Protein AF-A0A7J6RXZ7-F1 (afdb_monomer)

Solvent-accessible surface area (backbone atoms only — not comparable to full-atom values): 13240 Å² total; per-residue (Å²): 142,81,89,83,86,86,85,83,84,86,84,88,78,92,83,90,82,86,90,89,92,79,89,80,89,79,91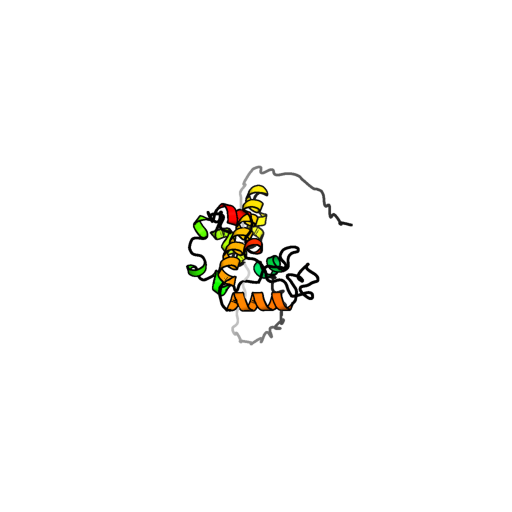,84,87,84,89,89,88,87,79,89,83,87,80,87,81,91,76,91,77,84,82,82,79,81,80,78,83,78,77,74,79,75,76,78,74,79,48,48,49,57,52,52,31,70,34,92,93,28,69,86,51,72,80,73,60,64,72,61,67,69,36,62,77,79,48,62,77,46,63,85,75,32,64,62,38,69,63,23,50,31,47,55,67,60,72,49,70,73,64,59,57,72,70,45,58,71,74,58,34,53,52,42,54,53,23,27,55,50,48,52,33,56,51,47,61,56,42,48,75,39,71,70,33,40,51,58,49,46,53,40,39,76,67,43,69,67,37,53,42,90,50,74,91,52,74,57,38,66,30,75,88,51,76,80,76,56,45,57,73,76,58,60,69,72,51,84,70,76,93,73,133

Organism: Perkinsus olseni (NCBI:txid32597)

Nearest PDB structures (foldseek):
  3eed-assembly1_A  TM=9.574E-01  e=9.961E-10  Homo sapiens
  4md9-assembly2_D  TM=9.745E-01  e=2.019E-09  Homo sapiens
  1qf8-assembly1_A  TM=9.670E-01  e=1.795E-09  Homo sapiens
  4md9-assembly1_A  TM=9.522E-01  e=2.019E-09  Homo sapiens
  4md8-assembly2_D  TM=9.665E-01  e=7.375E-09  Homo sapiens

Radius of gyration: 33.27 Å; Cα contacts (8 Å, |Δi|>4): 126; chains: 1; bounding box: 104×66×44 Å

Sequence (197 aa):
MYRAYDMRLNRDHNDDGDVPIALEDDNDSDDVIGGGADQQPIGSEYESEELTDDSEEEEEDITWIEWFCNAKGNEYFIQVDEDYIRDSFNLTDLRDVVPYYDIALNTILDLEERSYIGRLNDSRSSVIENSTKLLYGLIQARFLITNRGLEALHDKFTAFTYGMCPNVDCESARQAVSRRTLIPRSALVHAGTPYWM

Mean predicted aligned error: 17.2 Å

Structure (mmCIF, N/CA/C/O backbone):
data_AF-A0A7J6RXZ7-F1
#
_entry.id   AF-A0A7J6RXZ7-F1
#
loop_
_atom_site.group_PDB
_atom_site.id
_atom_site.type_symbol
_atom_site.label_atom_id
_atom_site.label_alt_id
_atom_site.label_comp_id
_atom_site.label_asym_id
_atom_site.label_entity_id
_atom_site.label_seq_id
_atom_site.pdbx_PDB_ins_code
_atom_site.Cartn_x
_atom_site.Cartn_y
_atom_site.Cartn_z
_atom_site.occupancy
_atom_site.B_iso_or_equiv
_atom_site.auth_seq_id
_atom_site.auth_comp_id
_atom_site.auth_asym_id
_atom_site.auth_atom_id
_atom_site.pdbx_PDB_model_num
ATOM 1 N N . MET A 1 1 ? 21.453 23.774 10.971 1.00 38.44 1 MET A N 1
ATOM 2 C CA . MET A 1 1 ? 22.708 23.180 11.472 1.00 38.44 1 MET A CA 1
ATOM 3 C C . MET A 1 1 ? 22.917 21.846 10.766 1.00 38.44 1 MET A C 1
ATOM 5 O O . MET A 1 1 ? 22.486 20.832 11.286 1.00 38.44 1 MET A O 1
ATOM 9 N N . TYR A 1 2 ? 23.520 21.851 9.577 1.00 32.38 2 TYR A N 1
ATOM 10 C CA . TYR A 1 2 ? 23.985 20.628 8.913 1.00 32.38 2 TYR A CA 1
ATOM 11 C C . TYR A 1 2 ? 25.514 20.686 8.885 1.00 32.38 2 TYR A C 1
ATOM 13 O O . TYR A 1 2 ? 26.073 21.695 8.453 1.00 32.38 2 TYR A O 1
ATOM 21 N N . ARG A 1 3 ? 26.181 19.663 9.429 1.00 40.81 3 ARG A N 1
ATOM 22 C CA . ARG A 1 3 ? 27.643 19.535 9.395 1.00 40.81 3 ARG A CA 1
ATOM 23 C C . ARG A 1 3 ? 28.047 18.901 8.066 1.00 40.81 3 ARG A C 1
ATOM 25 O O . ARG A 1 3 ? 27.629 17.792 7.763 1.00 40.81 3 ARG A O 1
ATOM 32 N N . ALA A 1 4 ? 28.849 19.637 7.305 1.00 42.00 4 ALA A N 1
ATOM 33 C CA . ALA A 1 4 ? 29.576 19.157 6.141 1.00 42.00 4 ALA A CA 1
ATOM 34 C C . ALA A 1 4 ? 30.896 18.515 6.594 1.00 42.00 4 ALA A C 1
ATOM 36 O O . ALA A 1 4 ? 31.564 19.069 7.468 1.00 42.00 4 ALA A O 1
ATOM 37 N N . TYR A 1 5 ? 31.287 17.403 5.972 1.00 46.00 5 TYR A N 1
ATOM 38 C CA . TYR A 1 5 ? 32.678 16.957 5.957 1.00 46.00 5 TYR A CA 1
ATOM 39 C C . TYR A 1 5 ? 33.217 17.073 4.529 1.00 46.00 5 TYR A C 1
ATOM 41 O O . TYR A 1 5 ? 32.706 16.454 3.600 1.00 46.00 5 TYR A O 1
ATOM 49 N N . ASP A 1 6 ? 34.223 17.936 4.395 1.00 46.59 6 ASP A N 1
ATOM 50 C CA . ASP A 1 6 ? 35.059 18.187 3.223 1.00 46.59 6 ASP A CA 1
ATOM 51 C C . ASP A 1 6 ? 36.417 17.521 3.504 1.00 46.59 6 ASP A C 1
ATOM 53 O O . ASP A 1 6 ? 37.050 17.827 4.516 1.00 46.59 6 ASP A O 1
ATOM 57 N N . MET A 1 7 ? 36.866 16.613 2.637 1.00 39.97 7 MET A N 1
ATOM 58 C CA . MET A 1 7 ? 38.281 16.259 2.517 1.00 39.97 7 MET A CA 1
ATOM 59 C C . MET A 1 7 ? 38.660 16.263 1.040 1.00 39.97 7 MET A C 1
ATOM 61 O O . MET A 1 7 ? 38.454 15.313 0.288 1.00 39.97 7 MET A O 1
ATOM 65 N N . ARG A 1 8 ? 39.209 17.406 0.643 1.00 42.22 8 ARG A N 1
ATOM 66 C CA . ARG A 1 8 ? 39.909 17.635 -0.611 1.00 42.22 8 ARG A CA 1
ATOM 67 C C . ARG A 1 8 ? 41.261 16.914 -0.651 1.00 42.22 8 ARG A C 1
ATOM 69 O O . ARG A 1 8 ? 42.065 17.064 0.259 1.00 42.22 8 ARG A O 1
ATOM 76 N N . LEU A 1 9 ? 41.502 16.328 -1.826 1.00 40.94 9 LEU A N 1
ATOM 77 C CA . LEU A 1 9 ? 42.730 16.381 -2.635 1.00 40.94 9 LEU A CA 1
ATOM 78 C C . LEU A 1 9 ? 43.998 15.694 -2.097 1.00 40.94 9 LEU A C 1
ATOM 80 O O . LEU A 1 9 ? 44.713 16.234 -1.265 1.00 40.94 9 LEU A O 1
ATOM 84 N N . ASN A 1 10 ? 44.404 14.629 -2.794 1.00 31.88 10 ASN A N 1
ATOM 85 C CA . ASN A 1 10 ? 45.546 14.762 -3.700 1.00 31.88 10 ASN A CA 1
ATOM 86 C C . ASN A 1 10 ? 45.375 13.880 -4.942 1.00 31.88 10 ASN A C 1
ATOM 88 O O . ASN A 1 10 ? 45.018 12.709 -4.867 1.00 31.88 10 ASN A O 1
ATOM 92 N N . ARG A 1 11 ? 45.576 14.530 -6.085 1.00 40.56 11 ARG A N 1
ATOM 93 C CA . ARG A 1 11 ? 45.604 13.987 -7.439 1.00 40.56 11 ARG A CA 1
ATOM 94 C C . ARG A 1 11 ? 47.063 13.692 -7.795 1.00 40.56 11 ARG A C 1
ATOM 96 O O . ARG A 1 11 ? 47.946 14.280 -7.179 1.00 40.56 11 ARG A O 1
ATOM 103 N N . ASP A 1 12 ? 47.229 12.894 -8.849 1.00 38.41 12 ASP A N 1
ATOM 104 C CA . ASP A 1 12 ? 48.397 12.740 -9.733 1.00 38.41 12 ASP A CA 1
ATOM 105 C C . ASP A 1 12 ? 49.083 11.369 -9.577 1.00 38.41 12 ASP A C 1
ATOM 107 O O . ASP A 1 12 ? 49.362 10.960 -8.462 1.00 38.41 12 ASP A O 1
ATOM 111 N N . HIS A 1 13 ? 49.398 10.574 -10.601 1.00 45.91 13 HIS A N 1
ATOM 112 C CA . HIS A 1 13 ? 49.237 10.584 -12.061 1.00 45.91 13 HIS A CA 1
ATOM 113 C C . HIS A 1 13 ? 49.554 9.130 -12.510 1.00 45.91 13 HIS A C 1
ATOM 115 O O . HIS A 1 13 ? 50.445 8.509 -11.935 1.00 45.91 13 HIS A O 1
ATOM 121 N N . ASN A 1 14 ? 48.853 8.591 -13.513 1.00 41.88 14 ASN A N 1
ATOM 122 C CA . ASN A 1 14 ? 49.258 7.357 -14.208 1.00 41.88 14 ASN A CA 1
ATOM 123 C C . ASN A 1 14 ? 50.510 7.633 -15.060 1.00 41.88 14 ASN A C 1
ATOM 125 O O . ASN A 1 14 ? 50.516 8.664 -15.733 1.00 41.88 14 ASN A O 1
ATOM 129 N N . ASP A 1 15 ? 51.479 6.713 -15.106 1.00 39.78 15 ASP A N 1
ATOM 130 C CA . ASP A 1 15 ? 52.342 6.517 -16.284 1.00 39.78 15 ASP A CA 1
ATOM 131 C C . ASP A 1 15 ? 53.000 5.122 -16.253 1.00 39.78 15 ASP A C 1
ATOM 133 O O . ASP A 1 15 ? 53.804 4.811 -15.373 1.00 39.78 15 ASP A O 1
ATOM 137 N N . ASP A 1 16 ? 52.601 4.283 -17.208 1.00 46.78 16 ASP A N 1
ATOM 138 C CA . ASP A 1 16 ? 53.220 3.008 -17.569 1.00 46.78 16 ASP A CA 1
ATOM 139 C C . ASP A 1 16 ? 54.381 3.281 -18.543 1.00 46.78 16 ASP A C 1
ATOM 141 O O . ASP A 1 16 ? 54.193 3.982 -19.537 1.00 46.78 16 ASP A O 1
ATOM 145 N N . GLY A 1 17 ? 55.565 2.699 -18.312 1.00 36.12 17 GLY A N 1
ATOM 146 C CA . GLY A 1 17 ? 56.710 2.855 -19.219 1.00 36.12 17 GLY A CA 1
ATOM 147 C C . GLY A 1 17 ? 57.907 1.931 -18.941 1.00 36.12 17 GLY A C 1
ATOM 148 O O . GLY A 1 17 ? 58.772 2.260 -18.142 1.00 36.12 17 GLY A O 1
ATOM 149 N N . ASP A 1 18 ? 57.928 0.791 -19.640 1.00 39.19 18 ASP A N 1
ATOM 150 C CA . ASP A 1 18 ? 59.046 0.168 -20.383 1.00 39.19 18 ASP A CA 1
ATOM 151 C C . ASP A 1 18 ? 60.466 -0.124 -19.784 1.00 39.19 18 ASP A C 1
ATOM 153 O O . ASP A 1 18 ? 61.272 0.781 -19.588 1.00 39.19 18 ASP A O 1
ATOM 157 N N . VAL A 1 19 ? 60.815 -1.444 -19.795 1.00 44.66 19 VAL A N 1
ATOM 158 C CA . VAL A 1 19 ? 62.042 -2.106 -20.386 1.00 44.66 19 VAL A CA 1
ATOM 159 C C . VAL A 1 19 ? 63.362 -2.147 -19.542 1.00 44.66 19 VAL A C 1
ATOM 161 O O . VAL A 1 19 ? 63.598 -1.204 -18.796 1.00 44.66 19 VAL A O 1
ATOM 164 N N . PRO A 1 20 ? 64.344 -3.103 -19.684 1.00 45.56 20 PRO A N 1
ATOM 165 C CA . PRO A 1 20 ? 64.413 -4.530 -20.108 1.00 45.56 20 PRO A CA 1
ATOM 166 C C . PRO A 1 20 ? 65.217 -5.497 -19.162 1.00 45.56 20 PRO A C 1
ATOM 168 O O . PRO A 1 20 ? 65.776 -5.112 -18.141 1.00 45.56 20 PRO A O 1
ATOM 171 N N . ILE A 1 21 ? 65.322 -6.761 -19.610 1.00 46.28 21 ILE A N 1
ATOM 172 C CA . ILE A 1 21 ? 66.066 -7.955 -19.129 1.00 46.28 21 ILE A CA 1
ATOM 173 C C . ILE A 1 21 ? 67.606 -7.894 -19.344 1.00 46.28 21 ILE A C 1
ATOM 175 O O . ILE A 1 21 ? 68.047 -7.461 -20.407 1.00 46.28 21 ILE A O 1
ATOM 179 N N . ALA A 1 22 ? 68.389 -8.468 -18.411 1.00 40.09 22 ALA A N 1
ATOM 180 C CA . ALA A 1 22 ? 69.708 -9.133 -18.590 1.00 40.09 22 ALA A CA 1
ATOM 181 C C . ALA A 1 22 ? 69.889 -10.136 -17.408 1.00 40.09 22 ALA A C 1
ATOM 183 O O . ALA A 1 22 ? 69.651 -9.726 -16.275 1.00 40.09 22 ALA A O 1
ATOM 184 N N . LEU A 1 23 ? 70.005 -11.473 -17.556 1.00 43.06 23 LEU A N 1
ATOM 185 C CA . LEU A 1 23 ? 71.155 -12.315 -17.990 1.00 43.06 23 LEU A CA 1
ATOM 186 C C . LEU A 1 23 ? 72.463 -11.911 -17.267 1.00 43.06 23 LEU A C 1
ATOM 188 O O . LEU A 1 23 ? 72.814 -10.740 -17.331 1.00 43.06 23 LEU A O 1
ATOM 192 N N . GLU A 1 24 ? 73.230 -12.741 -16.547 1.00 44.31 24 GLU A N 1
ATOM 193 C CA . GLU A 1 24 ? 73.516 -14.193 -16.564 1.00 44.31 24 GLU A CA 1
ATOM 194 C C . GLU A 1 24 ? 74.373 -14.550 -15.305 1.00 44.31 24 GLU A C 1
ATOM 196 O O . GLU A 1 24 ? 75.047 -13.657 -14.790 1.00 44.31 24 GLU A O 1
ATOM 201 N N . ASP A 1 25 ? 74.321 -15.826 -14.873 1.00 42.50 25 ASP A N 1
ATOM 202 C CA . ASP A 1 25 ? 75.429 -16.736 -14.464 1.00 42.50 25 ASP A CA 1
ATOM 203 C C . ASP A 1 25 ? 76.355 -16.361 -13.265 1.00 42.50 25 ASP A C 1
ATOM 205 O O . ASP A 1 25 ? 76.664 -15.203 -13.022 1.00 42.50 25 ASP A O 1
ATOM 209 N N . ASP A 1 26 ? 76.905 -17.243 -12.415 1.00 45.69 26 ASP A N 1
ATOM 210 C CA . ASP A 1 26 ? 77.120 -18.697 -12.415 1.00 45.69 26 ASP A CA 1
ATOM 211 C C . ASP A 1 26 ? 77.741 -19.106 -11.044 1.00 45.69 26 ASP A C 1
ATOM 213 O O . ASP A 1 26 ? 78.488 -18.310 -10.472 1.00 45.69 26 ASP A O 1
ATOM 217 N N . ASN A 1 27 ? 77.543 -20.369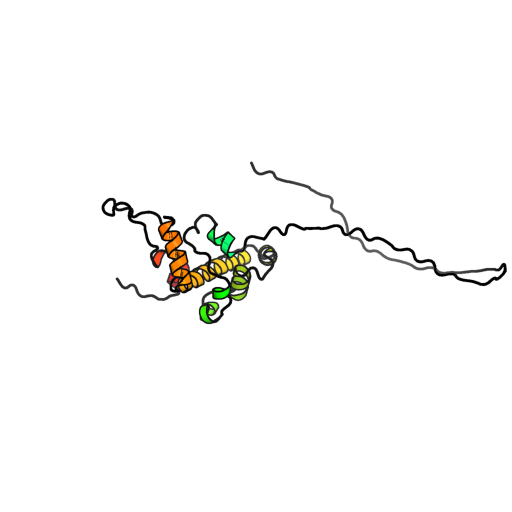 -10.616 1.00 40.25 27 ASN A N 1
ATOM 218 C CA . ASN A 1 27 ? 78.479 -21.211 -9.821 1.00 40.25 27 ASN A CA 1
ATOM 219 C C . ASN A 1 27 ? 78.872 -20.814 -8.362 1.00 40.25 27 ASN A C 1
ATOM 221 O O . ASN A 1 27 ? 78.988 -19.648 -8.017 1.00 40.25 27 ASN A O 1
ATOM 225 N N . ASP A 1 28 ? 79.184 -21.695 -7.401 1.00 43.06 28 ASP A N 1
ATOM 226 C CA . ASP A 1 28 ? 79.405 -23.148 -7.339 1.00 43.06 28 ASP A CA 1
ATOM 227 C C . ASP A 1 28 ? 79.546 -23.567 -5.841 1.00 43.06 28 ASP A C 1
ATOM 229 O O . ASP A 1 28 ? 79.870 -22.734 -4.991 1.00 43.06 28 ASP A O 1
ATOM 233 N N . SER A 1 29 ? 79.418 -24.875 -5.586 1.00 48.72 29 SER A N 1
ATOM 234 C CA . SER A 1 29 ? 80.165 -25.685 -4.597 1.00 48.72 29 SER A CA 1
ATOM 235 C C . SER A 1 29 ? 79.725 -25.825 -3.116 1.00 48.72 29 SER A C 1
ATOM 237 O O . SER A 1 29 ? 79.974 -24.979 -2.260 1.00 48.72 29 SER A O 1
ATOM 239 N N . ASP A 1 30 ? 79.191 -27.029 -2.858 1.00 47.75 30 ASP A N 1
ATOM 240 C CA . ASP A 1 30 ? 79.718 -28.116 -1.999 1.00 47.75 30 ASP A CA 1
ATOM 241 C C . ASP A 1 30 ? 79.592 -28.139 -0.453 1.00 47.75 30 ASP A C 1
ATOM 243 O O . ASP A 1 30 ? 80.216 -27.383 0.286 1.00 47.75 30 ASP A O 1
ATOM 247 N N . ASP A 1 31 ? 78.842 -29.172 -0.022 1.00 44.88 31 ASP A N 1
ATOM 248 C CA . ASP A 1 31 ? 79.108 -30.214 0.996 1.00 44.88 31 ASP A CA 1
ATOM 249 C C . ASP A 1 31 ? 79.555 -29.869 2.431 1.00 44.88 31 ASP A C 1
ATOM 251 O O . ASP A 1 31 ? 80.619 -29.308 2.648 1.00 44.88 31 ASP A O 1
ATOM 255 N N . VAL A 1 32 ? 78.838 -30.433 3.427 1.00 49.47 32 VAL A N 1
ATOM 256 C CA . VAL A 1 32 ? 79.387 -31.396 4.419 1.00 49.47 32 VAL A CA 1
ATOM 257 C C . VAL A 1 32 ? 78.268 -32.241 5.075 1.00 49.47 32 VAL A C 1
ATOM 259 O O . VAL A 1 32 ? 77.213 -31.756 5.472 1.00 49.47 32 VAL A O 1
ATOM 262 N N . ILE A 1 33 ? 78.584 -33.534 5.197 1.00 42.78 33 ILE A N 1
ATOM 263 C CA . ILE A 1 33 ? 77.853 -34.714 5.695 1.00 42.78 33 ILE A CA 1
ATOM 264 C C . ILE A 1 33 ? 77.779 -34.808 7.238 1.00 42.78 33 ILE A C 1
ATOM 266 O O . ILE A 1 33 ? 78.753 -34.512 7.928 1.00 42.78 33 ILE A O 1
ATOM 270 N N . GLY A 1 34 ? 76.707 -35.428 7.755 1.00 37.19 34 GLY A N 1
ATOM 271 C CA . GLY A 1 34 ? 76.684 -36.190 9.024 1.00 37.19 34 GLY A CA 1
ATOM 272 C C . GLY A 1 34 ? 75.323 -36.092 9.719 1.00 37.19 34 GLY A C 1
ATOM 273 O O . GLY A 1 34 ? 74.789 -35.003 9.828 1.00 37.19 34 GLY A O 1
ATOM 274 N N . GLY A 1 35 ? 74.642 -37.116 10.226 1.00 33.88 35 GLY A N 1
ATOM 275 C CA . GLY A 1 35 ? 74.852 -38.541 10.482 1.00 33.88 35 GLY A CA 1
ATOM 276 C C . GLY A 1 35 ? 73.608 -38.978 11.291 1.00 33.88 35 GLY A C 1
ATOM 277 O O . GLY A 1 35 ? 73.072 -38.173 12.048 1.00 33.88 35 GLY A O 1
ATOM 278 N N . GLY A 1 36 ? 73.070 -40.178 11.056 1.00 36.12 36 GLY A N 1
ATOM 279 C CA . GLY A 1 36 ? 71.706 -40.546 11.470 1.00 36.12 36 GLY A CA 1
ATOM 280 C C . GLY A 1 36 ? 71.478 -40.856 12.955 1.00 36.12 36 GLY A C 1
ATOM 281 O O . GLY A 1 36 ? 72.427 -41.047 13.707 1.00 36.12 36 GLY A O 1
ATOM 282 N N . ALA A 1 37 ? 70.198 -40.969 13.332 1.00 37.44 37 ALA A N 1
ATOM 283 C CA . ALA A 1 37 ? 69.646 -41.961 14.264 1.00 37.44 37 ALA A CA 1
ATOM 284 C C . ALA A 1 37 ? 68.108 -41.839 14.328 1.00 37.44 37 ALA A C 1
ATOM 286 O O . ALA A 1 37 ? 67.550 -40.754 14.187 1.00 37.44 37 ALA A O 1
ATOM 287 N N . ASP A 1 38 ? 67.469 -42.989 14.515 1.00 43.12 38 ASP A N 1
ATOM 288 C CA . ASP A 1 38 ? 66.037 -43.273 14.569 1.00 43.12 38 ASP A CA 1
ATOM 289 C C . ASP A 1 38 ? 65.210 -42.540 15.648 1.00 43.12 38 ASP A C 1
ATOM 291 O O . ASP A 1 38 ? 65.724 -42.032 16.642 1.00 43.12 38 ASP A O 1
ATOM 295 N N . GLN A 1 39 ? 63.889 -42.694 15.467 1.00 43.59 39 GLN A N 1
ATOM 296 C CA . GLN A 1 39 ? 62.784 -42.666 16.440 1.00 43.59 39 GLN A CA 1
ATOM 297 C C . GLN A 1 39 ? 61.967 -41.366 16.584 1.00 43.59 39 GLN A C 1
ATOM 299 O O . GLN A 1 39 ? 62.324 -40.426 17.287 1.00 43.59 39 GLN A O 1
ATOM 304 N N . GLN A 1 40 ? 60.757 -41.401 16.007 1.00 47.28 40 GLN A N 1
ATOM 305 C CA . GLN A 1 40 ? 59.605 -40.624 16.478 1.00 47.28 40 GLN A CA 1
ATOM 306 C C . GLN A 1 40 ? 59.271 -40.984 17.938 1.00 47.28 40 GLN A C 1
ATOM 308 O O . GLN A 1 40 ? 59.422 -42.144 18.338 1.00 47.28 40 GLN A O 1
ATOM 313 N N . PRO A 1 41 ? 58.669 -40.045 18.684 1.00 49.25 41 PRO A N 1
ATOM 314 C CA . PRO A 1 41 ? 57.351 -40.364 19.221 1.00 49.25 41 PRO A CA 1
ATOM 315 C C . PRO A 1 41 ? 56.330 -39.226 19.083 1.00 49.25 41 PRO A C 1
ATOM 317 O O . PRO A 1 41 ? 56.640 -38.039 19.112 1.00 49.25 41 PRO A O 1
ATOM 320 N N . ILE A 1 42 ? 55.085 -39.667 18.938 1.00 50.12 42 ILE A N 1
ATOM 321 C CA . ILE A 1 42 ? 53.836 -38.912 18.854 1.00 50.12 42 ILE A CA 1
ATOM 322 C C . ILE A 1 42 ? 53.553 -38.254 20.213 1.00 50.12 42 ILE A C 1
ATOM 324 O O . ILE A 1 42 ? 53.449 -38.955 21.220 1.00 50.12 42 ILE A O 1
ATOM 328 N N . GLY A 1 43 ? 53.410 -36.929 20.234 1.00 41.47 43 GLY A N 1
ATOM 329 C CA . GLY A 1 43 ? 52.961 -36.151 21.389 1.00 41.47 43 GLY A CA 1
ATOM 330 C C . GLY A 1 43 ? 51.760 -35.300 20.994 1.00 41.47 43 GLY A C 1
ATOM 331 O O . GLY A 1 43 ? 51.861 -34.461 20.109 1.00 41.47 43 GLY A O 1
ATOM 332 N N . SER A 1 44 ? 50.615 -35.581 21.607 1.00 47.00 44 SER A N 1
ATOM 333 C CA . SER A 1 44 ? 49.351 -34.869 21.441 1.00 47.00 44 SER A CA 1
ATOM 334 C C . SER A 1 44 ? 49.390 -33.512 22.148 1.00 47.00 44 SER A C 1
ATOM 336 O O . SER A 1 44 ? 49.451 -33.479 23.379 1.00 47.00 44 SER A O 1
ATOM 338 N N . GLU A 1 45 ? 49.281 -32.420 21.400 1.00 48.28 45 GLU A N 1
ATOM 339 C CA . GLU A 1 45 ? 48.918 -31.111 21.944 1.00 48.28 45 GLU A CA 1
ATOM 340 C C . GLU A 1 45 ? 47.440 -30.860 21.635 1.00 48.28 45 GLU A C 1
ATOM 342 O O . GLU A 1 45 ? 46.991 -30.938 20.494 1.00 48.28 45 GLU A O 1
ATOM 347 N N . TYR A 1 46 ? 46.663 -30.678 22.699 1.00 59.84 46 TYR A N 1
ATOM 348 C CA . TYR A 1 46 ? 45.268 -30.276 22.655 1.00 59.84 46 TYR A CA 1
ATOM 349 C C . TYR A 1 46 ? 45.257 -28.745 22.605 1.00 59.84 46 TYR A C 1
ATOM 351 O O . TYR A 1 46 ? 45.575 -28.083 23.590 1.00 59.84 46 TYR A O 1
ATOM 359 N N . GLU A 1 47 ? 44.944 -28.175 21.447 1.00 60.28 47 GLU A N 1
ATOM 360 C CA . GLU A 1 47 ? 44.684 -26.742 21.319 1.00 60.28 47 GLU A CA 1
ATOM 361 C C . GLU A 1 47 ? 43.224 -26.479 21.700 1.00 60.28 47 GLU A C 1
ATOM 363 O O . GLU A 1 47 ? 42.288 -27.009 21.103 1.00 60.28 47 GLU A O 1
ATOM 368 N N . SER A 1 48 ? 43.035 -25.717 22.771 1.00 61.38 48 SER A N 1
ATOM 369 C CA . SER A 1 48 ? 41.742 -25.218 23.225 1.00 61.38 48 SER A CA 1
ATOM 370 C C . SER A 1 48 ? 41.387 -23.957 22.440 1.00 61.38 48 SER A C 1
ATOM 372 O O . SER A 1 48 ? 41.967 -22.903 22.690 1.00 61.38 48 SER A O 1
ATOM 374 N N . GLU A 1 49 ? 40.448 -24.070 21.500 1.00 68.12 49 GLU A N 1
ATOM 375 C CA . GLU A 1 49 ? 39.894 -22.930 20.767 1.00 68.12 49 GLU A CA 1
ATOM 376 C C . GLU A 1 49 ? 38.926 -22.150 21.674 1.00 68.12 49 GLU A C 1
ATOM 378 O O . GLU A 1 49 ? 37.916 -22.682 22.146 1.00 68.12 49 GLU A O 1
ATOM 383 N N . GLU A 1 50 ? 39.259 -20.890 21.965 1.00 63.00 50 GLU A N 1
ATOM 384 C CA . GLU A 1 50 ? 38.350 -19.938 22.602 1.00 63.00 50 GLU A CA 1
ATOM 385 C C . GLU A 1 50 ? 37.231 -19.591 21.612 1.00 63.00 50 GLU A C 1
ATOM 387 O O . GLU A 1 50 ? 37.450 -18.910 20.613 1.00 63.00 50 GLU A O 1
ATOM 392 N N . LEU A 1 51 ? 36.020 -20.073 21.890 1.00 66.31 51 LEU A N 1
ATOM 393 C CA . LEU A 1 51 ? 34.813 -19.666 21.179 1.00 66.31 51 LEU A CA 1
ATOM 394 C C . LEU A 1 51 ? 34.474 -18.230 21.595 1.00 66.31 51 LEU A C 1
ATOM 396 O O . LEU A 1 51 ? 33.886 -18.005 22.654 1.00 66.31 51 LEU A O 1
ATOM 400 N N . THR A 1 52 ? 34.864 -17.255 20.779 1.00 62.91 52 THR A N 1
ATOM 401 C CA . THR A 1 52 ? 34.305 -15.906 20.857 1.00 62.91 52 THR A CA 1
ATOM 402 C C . THR A 1 52 ? 32.855 -15.975 20.386 1.00 62.91 52 THR A C 1
ATOM 404 O O . THR A 1 52 ? 32.592 -16.191 19.205 1.00 62.91 52 THR A O 1
ATOM 407 N N . ASP A 1 53 ? 31.932 -15.854 21.338 1.00 63.81 53 ASP A N 1
ATOM 408 C CA . ASP A 1 53 ? 30.501 -15.640 21.121 1.00 63.81 53 ASP A CA 1
ATOM 409 C C . ASP A 1 53 ? 30.304 -14.255 20.491 1.00 63.81 53 ASP A C 1
ATOM 411 O O . ASP A 1 53 ? 30.124 -13.251 21.180 1.00 63.81 53 ASP A O 1
ATOM 415 N N . ASP A 1 54 ? 30.457 -14.202 19.170 1.00 62.56 54 ASP A N 1
ATOM 416 C CA . ASP A 1 54 ? 30.127 -13.047 18.346 1.00 62.56 54 ASP A CA 1
ATOM 417 C C . ASP A 1 54 ? 28.614 -13.052 18.122 1.00 62.56 54 ASP A C 1
ATOM 419 O O . ASP A 1 54 ? 28.090 -13.490 17.100 1.00 62.56 54 ASP A O 1
ATOM 423 N N . SER A 1 55 ? 27.890 -12.657 19.165 1.00 67.38 55 SER A N 1
ATOM 424 C CA . SER A 1 55 ? 26.481 -12.308 19.055 1.00 67.38 55 SER A CA 1
ATOM 425 C C . SER A 1 55 ? 26.396 -10.944 18.361 1.00 67.38 55 SER A C 1
ATOM 427 O O . SER A 1 55 ? 26.249 -9.915 19.021 1.00 67.38 55 SER A O 1
ATOM 429 N N . GLU A 1 56 ? 26.551 -10.928 17.035 1.00 66.12 56 GLU A N 1
ATOM 430 C CA . GLU A 1 56 ? 26.147 -9.794 16.205 1.00 66.12 56 GLU A CA 1
ATOM 431 C C . GLU A 1 56 ? 24.641 -9.592 16.441 1.00 66.12 56 GLU A C 1
ATOM 433 O O . GLU A 1 56 ? 23.813 -10.398 16.018 1.00 66.12 56 GLU A O 1
ATOM 438 N N . GLU A 1 57 ? 24.272 -8.561 17.205 1.00 62.38 57 GLU A N 1
ATOM 439 C CA . GLU A 1 57 ? 22.886 -8.107 17.279 1.00 62.38 57 GLU A CA 1
ATOM 440 C C . GLU A 1 57 ? 22.508 -7.640 15.868 1.00 62.38 57 GLU A C 1
ATOM 442 O O . GLU A 1 57 ? 22.857 -6.533 15.463 1.00 62.38 57 GLU A O 1
ATOM 447 N N . GLU A 1 58 ? 21.871 -8.519 15.090 1.00 62.19 58 GLU A N 1
ATOM 448 C CA . GLU A 1 58 ? 21.311 -8.185 13.784 1.00 62.19 58 GLU A CA 1
ATOM 449 C C . GLU A 1 58 ? 20.322 -7.026 13.992 1.00 62.19 58 GLU A C 1
ATOM 451 O O . GLU A 1 58 ? 19.206 -7.218 14.480 1.00 62.19 58 GLU A O 1
ATOM 456 N N . GLU A 1 59 ? 20.743 -5.793 13.689 1.00 62.66 59 GLU A N 1
ATOM 457 C CA . GLU A 1 59 ? 19.822 -4.668 13.546 1.00 62.66 59 GLU A CA 1
ATOM 458 C C . GLU A 1 59 ? 18.855 -5.047 12.416 1.00 62.66 59 GLU A C 1
ATOM 460 O O . GLU A 1 59 ? 19.202 -4.949 11.241 1.00 62.66 59 GLU A O 1
ATOM 465 N N . GLU A 1 60 ? 17.667 -5.555 12.765 1.00 70.19 60 GLU A N 1
ATOM 466 C CA . GLU A 1 60 ? 16.623 -5.875 11.790 1.00 70.19 60 GLU A CA 1
ATOM 467 C C . GLU A 1 60 ? 16.296 -4.605 10.992 1.00 70.19 60 GLU A C 1
ATOM 469 O O . GLU A 1 60 ? 15.669 -3.662 11.489 1.00 70.19 60 GLU A O 1
ATOM 474 N N . ASP A 1 61 ? 16.761 -4.564 9.745 1.00 82.50 61 ASP A N 1
ATOM 475 C CA . ASP A 1 61 ? 16.501 -3.460 8.836 1.00 82.50 61 ASP A CA 1
ATOM 476 C C . ASP A 1 61 ? 14.986 -3.277 8.647 1.00 82.50 61 ASP A C 1
ATOM 478 O O . ASP A 1 61 ? 14.258 -4.203 8.283 1.00 82.50 61 ASP A O 1
ATOM 482 N N . ILE A 1 62 ? 14.499 -2.046 8.838 1.00 91.19 62 ILE A N 1
ATOM 483 C CA . ILE A 1 62 ? 13.092 -1.700 8.596 1.00 91.19 62 ILE A CA 1
ATOM 484 C C . ILE A 1 62 ? 12.735 -1.985 7.127 1.00 91.19 62 ILE A C 1
ATOM 486 O O . ILE A 1 62 ? 13.321 -1.407 6.192 1.00 91.19 62 ILE A O 1
ATOM 490 N N . THR A 1 63 ? 11.706 -2.813 6.930 1.00 94.25 63 THR A N 1
ATOM 491 C CA . THR A 1 63 ? 11.176 -3.159 5.601 1.00 94.25 63 THR A CA 1
ATOM 492 C C . THR A 1 63 ? 10.693 -1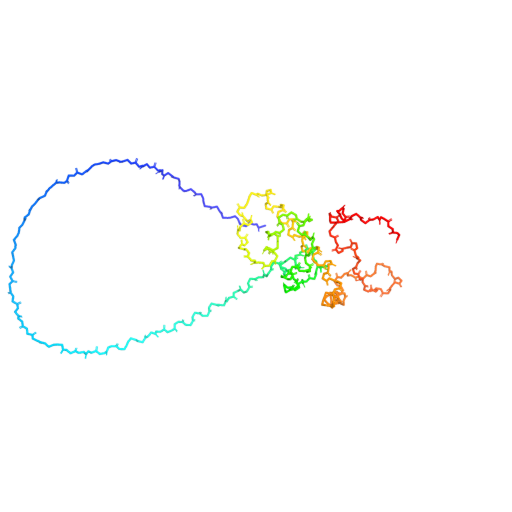.920 4.846 1.00 94.25 63 THR A C 1
ATOM 494 O O . THR A 1 63 ? 10.319 -0.895 5.427 1.00 94.25 63 THR A O 1
ATOM 497 N N . TRP A 1 64 ? 10.664 -1.986 3.518 1.00 95.12 64 TRP A N 1
ATOM 498 C CA . TRP A 1 64 ? 10.197 -0.898 2.669 1.00 95.12 64 TRP A CA 1
ATOM 499 C C . TRP A 1 64 ? 8.739 -0.554 2.973 1.00 95.12 64 TRP A C 1
ATOM 501 O O . TRP A 1 64 ? 8.380 0.623 3.015 1.00 95.12 64 TRP A O 1
ATOM 511 N N . ILE A 1 65 ? 7.908 -1.571 3.227 1.00 96.81 65 ILE A N 1
ATOM 512 C CA . ILE A 1 65 ? 6.488 -1.418 3.563 1.00 96.81 65 ILE A CA 1
ATOM 513 C C . ILE A 1 65 ? 6.325 -0.641 4.869 1.00 96.81 65 ILE A C 1
ATOM 515 O O . ILE A 1 65 ? 5.541 0.315 4.924 1.00 96.81 65 ILE A O 1
ATOM 519 N N . GLU A 1 66 ? 7.075 -1.017 5.904 1.00 96.06 66 GLU A N 1
ATOM 520 C CA . GLU A 1 66 ? 7.041 -0.335 7.192 1.00 96.06 66 GLU A CA 1
ATOM 521 C C . GLU A 1 66 ? 7.553 1.103 7.068 1.00 96.06 66 GLU A C 1
ATOM 523 O O . GLU A 1 66 ? 6.858 2.045 7.466 1.00 96.06 66 GLU A O 1
ATOM 528 N N . TRP A 1 67 ? 8.720 1.291 6.444 1.00 94.94 67 TRP A N 1
ATOM 529 C CA . TRP A 1 67 ? 9.291 2.611 6.184 1.00 94.94 67 TRP A CA 1
ATOM 530 C C . TRP A 1 67 ? 8.303 3.516 5.437 1.00 94.94 67 TRP A C 1
ATOM 532 O O . TRP A 1 67 ? 8.080 4.665 5.830 1.00 94.94 67 TRP A O 1
ATOM 542 N N . PHE A 1 68 ? 7.666 2.995 4.384 1.00 95.44 68 PHE A N 1
ATOM 543 C CA . PHE A 1 68 ? 6.728 3.749 3.562 1.00 95.44 68 PHE A CA 1
ATOM 544 C C . PHE A 1 68 ? 5.466 4.131 4.340 1.00 95.44 68 PHE A C 1
ATOM 546 O O . PHE A 1 68 ? 5.038 5.284 4.265 1.00 95.44 68 PHE A O 1
ATOM 553 N N . CYS A 1 69 ? 4.877 3.206 5.101 1.00 95.31 69 CYS A N 1
ATOM 554 C CA . CYS A 1 69 ? 3.666 3.468 5.885 1.00 95.31 69 CYS A CA 1
ATOM 555 C C . CYS A 1 69 ? 3.909 4.435 7.057 1.00 95.31 69 CYS A C 1
ATOM 557 O O . CYS A 1 69 ? 2.997 5.168 7.442 1.00 95.31 69 CYS A O 1
ATOM 559 N N . ASN A 1 70 ? 5.129 4.463 7.599 1.00 94.50 70 ASN A N 1
ATOM 560 C CA . ASN A 1 70 ? 5.518 5.356 8.693 1.00 94.50 70 ASN A CA 1
ATOM 561 C C . ASN A 1 70 ? 5.986 6.740 8.205 1.00 94.50 70 ASN A C 1
ATOM 563 O O . ASN A 1 70 ? 6.145 7.666 9.007 1.00 94.50 70 ASN A O 1
ATOM 567 N N . ALA A 1 71 ? 6.193 6.917 6.897 1.00 93.19 71 ALA A N 1
ATOM 568 C CA . ALA A 1 71 ? 6.596 8.195 6.331 1.00 93.19 71 ALA A CA 1
ATOM 569 C C . ALA A 1 71 ? 5.495 9.264 6.474 1.00 93.19 71 ALA A C 1
ATOM 571 O O . ALA A 1 71 ? 4.294 9.009 6.347 1.00 93.19 71 ALA A O 1
ATOM 572 N N . LYS A 1 72 ? 5.910 10.517 6.693 1.00 90.75 72 LYS A N 1
ATOM 573 C CA . LYS A 1 72 ? 4.990 11.654 6.840 1.00 90.75 72 LYS A CA 1
ATOM 574 C C . LYS A 1 72 ? 4.103 11.816 5.599 1.00 90.75 72 LYS A C 1
ATOM 576 O O . LYS A 1 72 ? 4.616 11.967 4.493 1.00 90.75 72 LYS A O 1
ATOM 581 N N . GLY A 1 73 ? 2.786 11.881 5.805 1.00 88.25 73 GLY A N 1
ATOM 582 C CA . GLY A 1 73 ? 1.788 11.974 4.734 1.00 88.25 73 GLY A CA 1
ATOM 583 C C . GLY A 1 73 ? 1.266 10.622 4.242 1.00 88.25 73 GLY A C 1
ATOM 584 O O . GLY A 1 73 ? 0.321 10.599 3.454 1.00 88.25 73 GLY A O 1
ATOM 585 N N . ASN A 1 74 ? 1.825 9.514 4.738 1.00 91.44 74 ASN A N 1
ATOM 586 C CA . ASN A 1 74 ? 1.379 8.159 4.429 1.00 91.44 74 ASN A CA 1
ATOM 587 C C . ASN A 1 74 ? 0.637 7.502 5.602 1.00 91.44 74 ASN A C 1
ATOM 589 O O . ASN A 1 74 ? 0.388 6.301 5.568 1.00 91.44 74 ASN A O 1
ATOM 593 N N . GLU A 1 75 ? 0.206 8.271 6.608 1.00 89.12 75 GLU A N 1
ATOM 594 C CA . GLU A 1 75 ? -0.419 7.732 7.828 1.00 89.12 75 GLU A CA 1
ATOM 595 C C . GLU A 1 75 ? -1.669 6.882 7.538 1.00 89.12 75 GLU A C 1
ATOM 597 O O . GLU A 1 75 ? -2.049 6.009 8.325 1.00 89.12 75 GLU A O 1
ATOM 602 N N . TYR A 1 76 ? -2.307 7.111 6.387 1.00 89.69 76 TYR A N 1
ATOM 603 C CA . TYR A 1 76 ? -3.505 6.396 5.965 1.00 89.69 76 TYR A CA 1
ATOM 604 C C . TYR A 1 76 ? -3.244 5.024 5.346 1.00 89.69 76 TYR A C 1
ATOM 606 O O . TYR A 1 76 ? -4.187 4.235 5.237 1.00 89.69 76 TYR A O 1
ATOM 614 N N . PHE A 1 77 ? -2.002 4.737 4.952 1.00 92.75 77 PHE A N 1
ATOM 615 C CA . PHE A 1 77 ? -1.618 3.438 4.417 1.00 92.75 77 PHE A CA 1
ATOM 616 C C . PHE A 1 77 ? -1.566 2.393 5.525 1.00 92.75 77 PHE A C 1
ATOM 618 O O . PHE A 1 77 ? -1.157 2.683 6.650 1.00 92.75 77 PHE A O 1
ATOM 625 N N . ILE A 1 78 ? -2.024 1.187 5.202 1.00 94.19 78 ILE A N 1
ATOM 626 C CA . ILE A 1 78 ? -1.877 0.001 6.045 1.00 94.19 78 ILE A CA 1
ATOM 627 C C . ILE A 1 78 ? -0.675 -0.787 5.542 1.00 94.19 78 ILE A C 1
ATOM 629 O O . ILE A 1 78 ? -0.369 -0.746 4.352 1.00 94.19 78 ILE A O 1
ATOM 633 N N . GLN A 1 79 ? 0.003 -1.497 6.437 1.00 96.81 79 GLN A N 1
ATOM 634 C CA . GLN A 1 79 ? 1.056 -2.420 6.036 1.00 96.81 79 GLN A CA 1
ATOM 635 C C . GLN A 1 79 ? 0.380 -3.655 5.436 1.00 96.81 79 GLN A C 1
ATOM 637 O O . GLN A 1 79 ? -0.395 -4.328 6.111 1.00 96.81 79 GLN A O 1
ATOM 642 N N . VAL A 1 80 ? 0.570 -3.870 4.135 1.00 97.62 80 VAL A N 1
ATOM 643 C CA . VAL A 1 80 ? 0.031 -5.040 3.437 1.00 97.62 80 VAL A CA 1
ATOM 644 C C . VAL A 1 80 ? 0.961 -6.212 3.690 1.00 97.62 80 VAL A C 1
ATOM 646 O O . VAL A 1 80 ? 2.173 -6.080 3.544 1.00 97.62 80 VAL A O 1
ATOM 649 N N . ASP A 1 81 ? 0.386 -7.361 4.017 1.00 97.31 81 ASP A N 1
ATOM 650 C CA . ASP A 1 81 ? 1.172 -8.548 4.307 1.00 97.31 81 ASP A CA 1
ATOM 651 C C . ASP A 1 81 ? 1.950 -9.033 3.073 1.00 97.31 81 ASP A C 1
ATOM 653 O O . ASP A 1 81 ? 1.411 -9.130 1.965 1.00 97.31 81 ASP A O 1
ATOM 657 N N . GLU A 1 82 ? 3.225 -9.374 3.253 1.00 96.38 82 GLU A N 1
ATOM 658 C CA . GLU A 1 82 ? 4.079 -9.777 2.133 1.00 96.38 82 GLU A CA 1
ATOM 659 C C . GLU A 1 82 ? 3.612 -11.068 1.455 1.00 96.38 82 GLU A C 1
ATOM 661 O O . GLU A 1 82 ? 3.819 -11.237 0.256 1.00 96.38 82 GLU A O 1
ATOM 666 N N . ASP A 1 83 ? 2.977 -11.989 2.184 1.00 97.56 83 ASP A N 1
ATOM 667 C CA . ASP A 1 83 ? 2.424 -13.218 1.609 1.00 97.56 83 ASP A CA 1
ATOM 668 C C . ASP A 1 83 ? 1.300 -12.918 0.607 1.00 97.56 83 ASP A C 1
ATOM 670 O O . ASP A 1 83 ? 1.228 -13.548 -0.449 1.00 97.56 83 ASP A O 1
ATOM 674 N N . TYR A 1 84 ? 0.487 -11.893 0.880 1.00 98.12 84 TYR A N 1
ATOM 675 C CA . TYR A 1 84 ? -0.516 -11.405 -0.064 1.00 98.12 84 TYR A CA 1
ATOM 676 C C . TYR A 1 84 ? 0.128 -10.834 -1.335 1.00 98.12 84 TYR A C 1
ATOM 678 O O . TYR A 1 84 ? -0.373 -11.072 -2.436 1.00 98.12 84 TYR A O 1
ATOM 686 N N . ILE A 1 85 ? 1.236 -10.097 -1.188 1.00 98.06 85 ILE A N 1
ATOM 687 C CA . ILE A 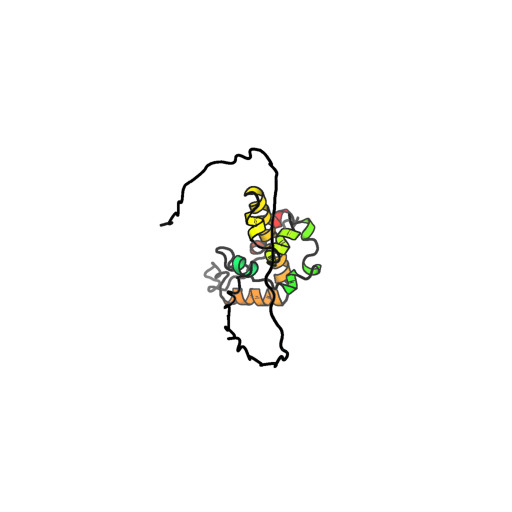1 85 ? 1.975 -9.473 -2.299 1.00 98.06 85 ILE A CA 1
ATOM 688 C C . ILE A 1 85 ? 2.725 -10.523 -3.130 1.00 98.06 85 ILE A C 1
ATOM 690 O O . ILE A 1 85 ? 2.774 -10.424 -4.353 1.00 98.06 85 ILE A O 1
ATOM 694 N N . ARG A 1 86 ? 3.299 -11.547 -2.492 1.00 97.00 86 ARG A N 1
ATOM 695 C CA . ARG A 1 86 ? 4.023 -12.629 -3.177 1.00 97.00 86 ARG A CA 1
ATOM 696 C C . ARG A 1 86 ? 3.106 -13.487 -4.053 1.00 97.00 86 ARG A C 1
ATOM 698 O O . ARG A 1 86 ? 3.574 -14.063 -5.036 1.00 97.00 86 ARG A O 1
ATOM 705 N N . ASP A 1 87 ? 1.814 -13.565 -3.742 1.00 97.62 87 ASP A N 1
ATOM 706 C CA . ASP A 1 87 ? 0.849 -14.267 -4.586 1.00 97.62 87 ASP A CA 1
ATOM 707 C C . ASP A 1 87 ? 0.485 -13.449 -5.838 1.00 97.62 87 ASP A C 1
ATOM 709 O O . ASP A 1 87 ? -0.317 -12.511 -5.821 1.00 97.62 87 ASP A O 1
ATOM 713 N N . SER A 1 88 ? 1.049 -13.872 -6.971 1.00 95.25 88 SER A N 1
ATOM 714 C CA . SER A 1 88 ? 0.825 -13.262 -8.286 1.00 95.25 88 SER A CA 1
ATOM 715 C C . SER A 1 88 ? -0.649 -13.161 -8.702 1.00 95.25 88 SER A C 1
ATOM 717 O O . SER A 1 88 ? -0.988 -12.267 -9.481 1.00 95.25 88 SER A O 1
ATOM 719 N N . PHE A 1 89 ? -1.540 -14.015 -8.180 1.00 96.50 89 PHE A N 1
ATOM 720 C CA . PHE A 1 89 ? -2.969 -13.938 -8.482 1.00 96.50 89 PHE A CA 1
ATOM 721 C C . PHE A 1 89 ? -3.585 -12.624 -7.976 1.00 96.50 89 PHE A C 1
ATOM 723 O O . PHE A 1 89 ? -4.359 -11.977 -8.691 1.00 96.50 89 PHE A O 1
ATOM 730 N N . ASN A 1 90 ? -3.168 -12.162 -6.795 1.00 96.38 90 ASN A N 1
ATOM 731 C CA . ASN A 1 90 ? -3.629 -10.903 -6.205 1.00 96.38 90 ASN A CA 1
ATOM 732 C C . ASN A 1 90 ? -3.152 -9.675 -6.998 1.00 96.38 90 ASN A C 1
ATOM 734 O O . ASN A 1 90 ? -3.764 -8.600 -6.930 1.00 96.38 90 ASN A O 1
ATOM 738 N N . LEU A 1 91 ? -2.081 -9.836 -7.783 1.00 96.81 91 LEU A N 1
ATOM 739 C CA . LEU A 1 91 ? -1.413 -8.780 -8.547 1.00 96.81 91 LEU A CA 1
ATOM 740 C C . LEU A 1 91 ? -1.731 -8.798 -10.051 1.00 96.81 91 LEU A C 1
ATOM 742 O O . LEU A 1 91 ? -1.163 -8.018 -10.817 1.00 96.81 91 LEU A O 1
ATOM 746 N N . THR A 1 92 ? -2.658 -9.658 -10.475 1.00 94.38 92 THR A N 1
ATOM 747 C CA . THR A 1 92 ? -3.124 -9.772 -11.868 1.00 94.38 92 THR A CA 1
ATOM 748 C C . THR A 1 92 ? -3.434 -8.411 -12.494 1.00 94.38 92 THR A C 1
ATOM 750 O O . THR A 1 92 ? -3.976 -7.518 -11.840 1.00 94.38 92 THR A O 1
ATOM 753 N N . ASP A 1 93 ? -3.052 -8.229 -13.756 1.00 93.50 93 ASP A N 1
ATOM 754 C CA . ASP A 1 93 ? -3.229 -7.006 -14.558 1.00 93.50 93 ASP A CA 1
ATOM 755 C C . ASP A 1 93 ? -2.467 -5.750 -14.078 1.00 93.50 93 ASP A C 1
ATOM 757 O O . ASP A 1 93 ? -2.447 -4.742 -14.782 1.00 93.50 93 ASP A O 1
ATOM 761 N N . LEU A 1 94 ? -1.794 -5.762 -12.917 1.00 94.50 94 LEU A N 1
ATOM 762 C CA . LEU A 1 94 ? -1.037 -4.588 -12.446 1.00 94.50 94 LEU A CA 1
ATOM 763 C C . LEU A 1 94 ? 0.246 -4.351 -13.250 1.00 94.50 94 LEU A C 1
ATOM 765 O O .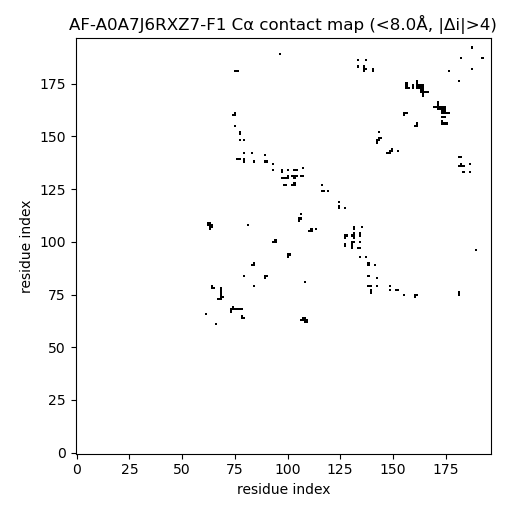 LEU A 1 94 ? 0.666 -3.205 -13.417 1.00 94.50 94 LEU A O 1
ATOM 769 N N . ARG A 1 95 ? 0.839 -5.424 -13.781 1.00 94.19 95 ARG A N 1
ATOM 770 C CA . ARG A 1 95 ? 2.056 -5.383 -14.605 1.00 94.19 95 ARG A CA 1
ATOM 771 C C . ARG A 1 95 ? 1.906 -4.508 -15.848 1.00 94.19 95 ARG A C 1
ATOM 773 O O . ARG A 1 95 ? 2.853 -3.821 -16.213 1.00 94.19 95 ARG A O 1
ATOM 780 N N . ASP A 1 96 ? 0.726 -4.504 -16.460 1.00 93.25 96 ASP A N 1
ATOM 781 C CA . ASP A 1 96 ? 0.466 -3.746 -17.689 1.00 93.25 96 ASP A CA 1
ATOM 782 C C . ASP A 1 96 ? 0.209 -2.254 -17.421 1.00 93.25 96 ASP A C 1
ATOM 784 O O . ASP A 1 96 ? 0.291 -1.426 -18.328 1.00 93.25 96 ASP A O 1
ATOM 788 N N . VAL A 1 97 ? -0.097 -1.896 -16.170 1.00 93.81 97 VAL A N 1
ATOM 789 C CA . VAL A 1 97 ? -0.453 -0.528 -15.760 1.00 93.81 97 VAL A CA 1
ATOM 790 C C . VAL A 1 97 ? 0.724 0.196 -15.099 1.00 93.81 97 VAL A C 1
ATOM 792 O O . VAL A 1 97 ? 0.795 1.425 -15.141 1.00 93.81 97 VAL A O 1
ATOM 795 N N . VAL A 1 98 ? 1.651 -0.541 -14.484 1.00 94.75 98 VAL A N 1
ATOM 796 C CA . VAL A 1 98 ? 2.757 0.021 -13.700 1.00 94.75 98 VAL A CA 1
ATOM 797 C C . VAL A 1 98 ? 4.080 -0.063 -14.477 1.00 94.75 98 VAL A C 1
ATOM 799 O O . VAL A 1 98 ? 4.558 -1.163 -14.761 1.00 94.75 98 VAL A O 1
ATOM 802 N N . PRO A 1 99 ? 4.736 1.074 -14.779 1.00 93.50 99 PRO A N 1
ATOM 803 C CA . PRO A 1 99 ? 6.080 1.074 -15.356 1.00 93.50 99 PRO A CA 1
ATOM 804 C C . PRO A 1 99 ? 7.092 0.400 -14.423 1.00 93.50 99 PRO A C 1
ATOM 806 O O . PRO A 1 99 ? 6.988 0.525 -13.211 1.00 93.50 99 PRO A O 1
ATOM 809 N N . TYR A 1 100 ? 8.103 -0.281 -14.967 1.00 94.19 100 TYR A N 1
ATOM 810 C CA . TYR A 1 100 ? 9.144 -0.940 -14.157 1.00 94.19 100 TYR A CA 1
ATOM 811 C C . TYR A 1 100 ? 8.587 -1.881 -13.069 1.00 94.19 100 TYR A C 1
ATOM 813 O O . TYR A 1 100 ? 9.193 -2.009 -12.009 1.00 94.19 100 TYR A O 1
ATOM 821 N N . TYR A 1 101 ? 7.448 -2.537 -13.334 1.00 95.75 101 TYR A N 1
ATOM 822 C CA . TYR A 1 101 ? 6.727 -3.375 -12.370 1.00 95.75 101 TYR A CA 1
ATOM 823 C C . TYR A 1 101 ? 7.630 -4.338 -11.588 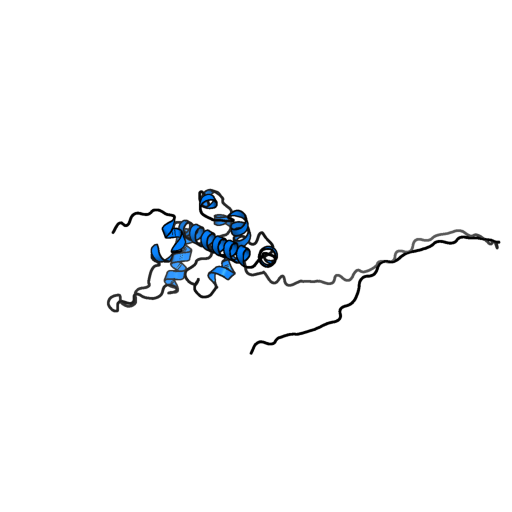1.00 95.75 101 TYR A C 1
ATOM 825 O O . TYR A 1 101 ? 7.508 -4.409 -10.373 1.00 95.75 101 TYR A O 1
ATOM 833 N N . ASP A 1 102 ? 8.541 -5.051 -12.258 1.00 94.69 102 ASP A N 1
ATOM 834 C CA . ASP A 1 102 ? 9.415 -6.027 -11.591 1.00 94.69 102 ASP A CA 1
ATOM 835 C C . ASP A 1 102 ? 10.348 -5.369 -10.574 1.00 94.69 102 ASP A C 1
ATOM 837 O O . ASP A 1 102 ? 10.424 -5.810 -9.434 1.00 94.69 102 ASP A O 1
ATOM 841 N N . ILE A 1 103 ? 10.991 -4.265 -10.960 1.00 93.56 103 ILE A N 1
ATOM 842 C CA . ILE A 1 103 ? 11.887 -3.508 -10.074 1.00 93.56 103 ILE A CA 1
ATOM 843 C C . ILE A 1 103 ? 11.082 -2.916 -8.914 1.00 93.56 103 ILE A C 1
ATOM 845 O O . ILE A 1 103 ? 11.495 -2.990 -7.760 1.00 93.56 103 ILE A O 1
ATOM 849 N N . ALA A 1 104 ? 9.904 -2.360 -9.207 1.00 94.94 104 ALA A N 1
ATOM 850 C CA . ALA A 1 104 ? 8.998 -1.827 -8.200 1.00 94.94 104 ALA A CA 1
ATOM 851 C C . ALA A 1 104 ? 8.566 -2.905 -7.192 1.00 94.94 104 ALA A C 1
ATOM 853 O O . ALA A 1 104 ? 8.608 -2.664 -5.989 1.00 94.94 104 ALA A O 1
ATOM 854 N N . LEU A 1 105 ? 8.195 -4.098 -7.662 1.00 96.56 105 LEU A N 1
ATOM 855 C CA . LEU A 1 105 ? 7.789 -5.214 -6.811 1.00 96.56 105 LEU A CA 1
ATOM 856 C C . LEU A 1 105 ? 8.956 -5.733 -5.965 1.00 96.56 105 LEU A C 1
ATOM 858 O O . LEU A 1 105 ? 8.790 -5.919 -4.762 1.00 96.56 105 LEU A O 1
ATOM 862 N N . ASN A 1 106 ? 10.135 -5.901 -6.567 1.00 94.75 106 ASN A N 1
ATOM 863 C CA . ASN A 1 106 ? 11.348 -6.292 -5.851 1.00 94.75 106 ASN A CA 1
ATOM 864 C C . ASN A 1 106 ? 11.721 -5.267 -4.776 1.00 94.75 106 ASN A C 1
ATOM 866 O O . ASN A 1 106 ? 12.141 -5.653 -3.693 1.00 94.75 106 ASN A O 1
ATOM 870 N N . THR A 1 107 ? 11.519 -3.974 -5.049 1.00 94.19 107 THR A N 1
ATOM 871 C CA . THR A 1 107 ? 11.743 -2.901 -4.070 1.00 94.19 107 THR A CA 1
ATOM 872 C C . THR A 1 107 ? 10.756 -2.986 -2.905 1.00 94.19 107 THR A C 1
ATOM 874 O O . THR A 1 107 ? 11.164 -2.828 -1.762 1.00 94.19 107 THR A O 1
ATOM 877 N N . ILE A 1 108 ? 9.466 -3.237 -3.174 1.00 95.88 108 ILE A N 1
ATOM 878 C CA . ILE A 1 108 ? 8.435 -3.378 -2.126 1.00 95.88 108 ILE A CA 1
ATOM 879 C C . ILE A 1 108 ? 8.736 -4.566 -1.208 1.00 95.88 108 ILE A C 1
ATOM 881 O O . ILE A 1 108 ? 8.487 -4.479 -0.012 1.00 95.88 108 ILE A O 1
ATOM 885 N N . LEU A 1 109 ? 9.234 -5.665 -1.776 1.00 95.75 109 LEU A N 1
ATOM 886 C CA . LEU A 1 109 ? 9.544 -6.909 -1.067 1.00 95.75 109 LEU A CA 1
ATOM 887 C C . LEU A 1 109 ? 10.989 -6.966 -0.532 1.00 95.75 109 LEU A C 1
ATOM 889 O O . LEU A 1 109 ? 11.434 -8.050 -0.164 1.00 95.75 109 LEU A O 1
ATOM 893 N N . ASP A 1 110 ? 11.728 -5.848 -0.575 1.00 92.44 110 ASP A N 1
ATOM 894 C CA . ASP A 1 110 ? 13.156 -5.739 -0.221 1.00 92.44 110 ASP A CA 1
ATOM 895 C C . ASP A 1 110 ? 14.036 -6.878 -0.804 1.00 92.44 110 ASP A C 1
ATOM 897 O O . ASP A 1 110 ? 15.000 -7.329 -0.192 1.00 92.44 110 ASP A O 1
ATOM 901 N N . LEU A 1 111 ? 13.722 -7.354 -2.018 1.00 89.06 111 LEU A N 1
ATOM 902 C CA . LEU A 1 111 ? 14.464 -8.428 -2.702 1.00 89.06 111 LEU A CA 1
ATOM 903 C C . LEU A 1 111 ? 15.730 -7.927 -3.411 1.00 89.06 111 LEU A C 1
ATOM 905 O O . LEU A 1 111 ? 16.598 -8.722 -3.771 1.00 89.06 111 LEU A O 1
ATOM 909 N N . GLU A 1 112 ? 15.821 -6.622 -3.659 1.00 71.31 112 GLU A N 1
ATOM 910 C CA . GLU A 1 112 ? 16.993 -5.973 -4.245 1.00 71.31 112 GLU A CA 1
ATOM 911 C C . GLU A 1 112 ? 17.686 -5.081 -3.212 1.00 71.31 112 GLU A C 1
ATOM 913 O O . GLU A 1 112 ? 17.043 -4.363 -2.448 1.00 71.31 112 GLU A O 1
ATOM 918 N N . GLU A 1 113 ? 19.020 -5.062 -3.243 1.00 65.19 113 GLU A N 1
ATOM 919 C CA . GLU A 1 113 ? 19.814 -4.133 -2.444 1.00 65.19 113 GLU A CA 1
ATOM 920 C C . GLU A 1 113 ? 19.436 -2.689 -2.836 1.00 65.19 113 GLU A C 1
ATOM 922 O O . GLU A 1 113 ? 19.664 -2.273 -3.978 1.00 65.19 113 GLU A O 1
ATOM 927 N N . ARG A 1 114 ? 18.880 -1.897 -1.898 1.00 61.94 114 ARG A N 1
ATOM 928 C CA . ARG A 1 114 ? 18.457 -0.484 -2.100 1.00 61.94 114 ARG A CA 1
ATOM 929 C C . ARG A 1 114 ? 19.539 0.390 -2.769 1.00 61.94 114 ARG A C 1
ATOM 931 O O . ARG A 1 114 ? 19.233 1.423 -3.369 1.00 61.94 114 ARG A O 1
ATOM 938 N N . SER A 1 115 ? 20.799 -0.051 -2.721 1.00 61.88 115 SER A N 1
ATOM 939 C CA . SER A 1 115 ? 21.954 0.514 -3.426 1.00 61.88 115 SER A CA 1
ATOM 940 C C . SER A 1 115 ? 21.781 0.585 -4.957 1.00 61.88 115 SER A C 1
ATOM 942 O O . SER A 1 115 ? 22.325 1.494 -5.587 1.00 61.88 115 SER A O 1
ATOM 944 N N . TYR A 1 116 ? 21.017 -0.323 -5.583 1.00 69.81 116 TYR A N 1
ATOM 945 C CA . TYR A 1 116 ? 20.841 -0.363 -7.039 1.00 69.81 116 TYR A CA 1
ATOM 946 C C . TYR A 1 116 ? 20.134 0.887 -7.571 1.00 69.81 116 TYR A C 1
ATOM 948 O O . TYR A 1 116 ? 20.639 1.523 -8.498 1.00 69.81 116 TYR A O 1
ATOM 956 N N . ILE A 1 117 ? 19.030 1.297 -6.939 1.00 72.50 117 ILE A N 1
ATOM 957 C CA . ILE A 1 117 ? 18.293 2.515 -7.310 1.00 72.50 117 ILE A CA 1
ATOM 958 C C . ILE A 1 117 ? 19.159 3.761 -7.070 1.00 72.50 117 ILE A C 1
ATOM 960 O O . ILE A 1 117 ? 19.164 4.675 -7.895 1.00 72.50 117 ILE A O 1
ATOM 964 N N . GLY A 1 118 ? 19.963 3.764 -6.000 1.00 70.19 118 GLY A N 1
ATOM 965 C CA . GLY A 1 118 ? 20.908 4.844 -5.696 1.00 70.19 118 GLY A CA 1
ATOM 966 C C . GLY A 1 118 ? 22.019 5.032 -6.740 1.00 70.19 118 GLY A C 1
ATOM 967 O O . GLY A 1 118 ? 22.557 6.129 -6.864 1.00 70.19 118 GLY A O 1
ATOM 968 N N . ARG A 1 119 ? 22.343 3.993 -7.526 1.00 76.50 119 ARG A N 1
ATOM 969 C CA . ARG A 1 119 ? 23.340 4.049 -8.615 1.00 76.50 119 ARG A CA 1
ATOM 970 C C . ARG A 1 119 ? 22.766 4.527 -9.955 1.00 76.50 119 ARG A C 1
ATOM 972 O O . ARG A 1 119 ? 23.530 4.758 -10.895 1.00 76.50 119 ARG A O 1
ATOM 979 N N . LEU A 1 120 ? 21.445 4.651 -10.083 1.00 78.69 120 LEU A N 1
ATOM 980 C CA . LEU A 1 120 ? 20.808 5.136 -11.307 1.00 78.69 120 LEU A CA 1
ATOM 981 C C . LEU A 1 120 ? 20.941 6.658 -11.433 1.00 78.69 120 LEU A C 1
ATOM 983 O O . LEU A 1 120 ? 21.177 7.374 -10.465 1.00 78.69 120 LEU A O 1
ATOM 987 N N . ASN A 1 121 ? 20.763 7.179 -12.650 1.00 83.25 121 ASN A N 1
ATOM 988 C CA . ASN A 1 121 ? 20.631 8.622 -12.815 1.00 83.25 121 ASN A CA 1
ATOM 989 C C . ASN A 1 121 ? 19.347 9.118 -12.125 1.00 83.25 121 ASN A C 1
ATOM 991 O O . ASN A 1 121 ? 18.328 8.425 -12.109 1.00 83.25 121 ASN A O 1
ATOM 995 N N . ASP A 1 122 ? 19.391 10.351 -11.623 1.00 84.31 122 ASP A N 1
ATOM 996 C CA . ASP A 1 122 ? 18.311 10.965 -10.836 1.00 84.31 122 ASP A CA 1
ATOM 997 C C . ASP A 1 122 ? 16.931 10.844 -11.515 1.00 84.31 122 ASP A C 1
ATOM 999 O O . ASP A 1 122 ? 15.941 10.430 -10.913 1.00 84.31 122 ASP A O 1
ATOM 1003 N N . SER A 1 123 ? 16.888 11.063 -12.835 1.00 85.56 123 SER A N 1
ATOM 1004 C CA . SER A 1 123 ? 15.654 10.953 -13.616 1.00 85.56 123 SER A CA 1
ATOM 1005 C C . SER A 1 123 ? 15.045 9.544 -13.639 1.00 85.56 123 SER A C 1
ATOM 1007 O O . SER A 1 123 ? 13.824 9.442 -13.547 1.00 85.56 123 SER A O 1
ATOM 1009 N N . ARG A 1 124 ? 15.828 8.458 -13.767 1.00 84.94 124 ARG A N 1
ATOM 1010 C CA . ARG A 1 124 ? 15.259 7.092 -13.751 1.00 84.94 124 ARG A CA 1
ATOM 1011 C C . ARG A 1 124 ? 14.923 6.643 -12.338 1.00 84.94 124 ARG A C 1
ATOM 1013 O O . ARG A 1 124 ? 13.896 5.994 -12.163 1.00 84.94 124 ARG A O 1
ATOM 1020 N N . SER A 1 125 ? 15.749 7.019 -11.360 1.00 88.06 125 SER A N 1
ATOM 1021 C CA . SER A 1 125 ? 15.495 6.747 -9.942 1.00 88.06 125 SER A CA 1
ATOM 1022 C C . SER A 1 125 ? 14.120 7.283 -9.525 1.00 88.06 125 SER A C 1
ATOM 1024 O O . SER A 1 125 ? 13.285 6.528 -9.031 1.00 88.06 125 SER A O 1
ATOM 1026 N N . SER A 1 126 ? 13.809 8.533 -9.890 1.00 90.31 126 SER A N 1
ATOM 1027 C CA . SER A 1 126 ? 12.499 9.140 -9.621 1.00 90.31 126 SER A CA 1
ATOM 1028 C C . SER A 1 126 ? 11.325 8.395 -10.277 1.00 90.31 126 SER A C 1
ATOM 1030 O O . SER A 1 126 ? 10.259 8.248 -9.675 1.00 90.31 126 SER A O 1
ATOM 1032 N N . VAL A 1 127 ? 11.487 7.904 -11.511 1.00 91.75 127 VAL A N 1
ATOM 1033 C CA . VAL A 1 127 ? 10.417 7.162 -12.203 1.00 91.75 127 VAL A CA 1
ATOM 1034 C C . VAL A 1 127 ? 10.160 5.813 -11.536 1.00 91.75 127 VAL A C 1
ATOM 1036 O O . VAL A 1 127 ? 8.999 5.440 -11.363 1.00 91.75 127 VAL A O 1
ATOM 1039 N N . ILE A 1 128 ? 11.216 5.102 -11.137 1.00 92.00 128 ILE A N 1
ATOM 1040 C CA . ILE A 1 128 ? 11.095 3.831 -10.417 1.00 92.00 128 ILE A CA 1
ATOM 1041 C C . ILE A 1 128 ? 10.430 4.073 -9.066 1.00 92.00 128 ILE A C 1
ATOM 1043 O O . ILE A 1 128 ? 9.423 3.440 -8.785 1.00 92.00 128 ILE A O 1
ATOM 1047 N N . GLU A 1 129 ? 10.888 5.059 -8.293 1.00 92.19 129 GLU A N 1
ATOM 1048 C CA . GLU A 1 129 ? 10.299 5.399 -6.994 1.00 92.19 129 GLU A CA 1
ATOM 1049 C C . GLU A 1 129 ? 8.796 5.711 -7.107 1.00 92.19 129 GLU A C 1
ATOM 1051 O O . GLU A 1 129 ? 7.979 5.207 -6.332 1.00 92.19 129 GLU A O 1
ATOM 1056 N N . ASN A 1 130 ? 8.399 6.501 -8.108 1.00 93.50 130 ASN A N 1
ATOM 1057 C CA . ASN A 1 130 ? 6.988 6.791 -8.367 1.00 93.50 130 ASN A CA 1
ATOM 1058 C C . ASN A 1 130 ? 6.198 5.539 -8.771 1.00 93.50 130 ASN A C 1
ATOM 1060 O O . ASN A 1 130 ? 5.035 5.401 -8.388 1.00 93.50 130 ASN A O 1
ATOM 1064 N N . SER A 1 131 ? 6.820 4.629 -9.518 1.00 95.50 131 SER A N 1
ATOM 1065 C CA . SER A 1 131 ? 6.206 3.364 -9.926 1.00 95.50 131 SER A CA 1
ATOM 1066 C C . SER A 1 131 ? 6.031 2.413 -8.741 1.00 95.50 131 SER A C 1
ATOM 1068 O O . SER A 1 131 ? 4.965 1.820 -8.602 1.00 95.50 131 SER A O 1
ATOM 1070 N N . THR A 1 132 ? 7.007 2.347 -7.832 1.00 95.56 132 THR A N 1
ATOM 1071 C CA . THR A 1 132 ? 6.938 1.601 -6.566 1.00 95.56 132 THR A CA 1
ATOM 1072 C C . THR A 1 132 ? 5.785 2.096 -5.696 1.00 95.56 132 THR A C 1
ATOM 1074 O O . THR A 1 132 ? 4.932 1.313 -5.280 1.00 95.56 132 THR A O 1
ATOM 1077 N N . LYS A 1 133 ? 5.678 3.417 -5.499 1.00 94.81 133 LYS A N 1
ATOM 1078 C CA . LYS A 1 133 ? 4.572 4.030 -4.741 1.00 94.81 133 LYS A CA 1
ATOM 1079 C C . LYS A 1 133 ? 3.210 3.760 -5.384 1.00 94.81 133 LYS A C 1
ATOM 1081 O O . LYS A 1 133 ? 2.238 3.467 -4.687 1.00 94.81 133 LYS A O 1
ATOM 1086 N N . LEU A 1 134 ? 3.131 3.861 -6.713 1.00 95.38 134 LEU A N 1
ATOM 1087 C CA . LEU A 1 134 ? 1.917 3.564 -7.472 1.00 95.38 134 LEU A CA 1
ATOM 1088 C C . LEU A 1 134 ? 1.502 2.098 -7.307 1.00 95.38 134 LEU A C 1
ATOM 1090 O O . LEU A 1 134 ? 0.338 1.832 -7.008 1.00 95.38 134 LEU A O 1
ATOM 1094 N N . LEU A 1 135 ? 2.445 1.169 -7.478 1.00 96.88 135 LEU A N 1
ATOM 1095 C CA . LEU A 1 135 ? 2.211 -0.263 -7.335 1.00 96.88 135 LEU A CA 1
ATOM 1096 C C . LEU A 1 135 ? 1.671 -0.585 -5.944 1.00 96.88 135 LEU A C 1
ATOM 1098 O O . LEU A 1 135 ? 0.605 -1.187 -5.837 1.00 96.88 135 LEU A O 1
ATOM 1102 N N . TYR A 1 136 ? 2.342 -0.107 -4.894 1.00 97.50 136 TYR A N 1
ATOM 1103 C CA . TYR A 1 136 ? 1.914 -0.342 -3.518 1.00 97.50 136 TYR A CA 1
ATOM 1104 C C . TYR A 1 136 ? 0.502 0.201 -3.246 1.00 97.50 136 TYR A C 1
ATOM 1106 O O . TYR A 1 136 ? -0.333 -0.487 -2.660 1.00 97.50 136 TYR A O 1
ATOM 1114 N N . GLY A 1 137 ? 0.174 1.394 -3.756 1.00 94.88 137 GLY A N 1
ATOM 1115 C CA . GLY A 1 137 ? -1.179 1.947 -3.646 1.00 94.88 137 GLY A CA 1
ATOM 1116 C C . GLY A 1 137 ? -2.254 1.096 -4.338 1.00 94.88 137 GLY A C 1
ATOM 1117 O O . GLY A 1 137 ? -3.348 0.923 -3.798 1.00 94.88 137 GLY A O 1
ATOM 1118 N N . LEU A 1 138 ? -1.955 0.528 -5.511 1.00 95.69 138 LEU A N 1
ATOM 1119 C CA . LEU A 1 138 ? -2.875 -0.366 -6.228 1.00 95.69 138 LEU A CA 1
ATOM 1120 C C . LEU A 1 138 ? -3.056 -1.708 -5.509 1.00 95.69 138 LEU A C 1
ATOM 1122 O O . LEU A 1 138 ? -4.179 -2.212 -5.429 1.00 95.69 138 LEU A O 1
ATOM 1126 N N . ILE A 1 139 ? -1.974 -2.254 -4.953 1.00 97.25 139 ILE A N 1
ATOM 1127 C CA . ILE A 1 139 ? -1.995 -3.460 -4.120 1.00 97.25 139 ILE A CA 1
ATOM 1128 C C . ILE A 1 139 ? -2.872 -3.229 -2.892 1.00 97.25 139 ILE A C 1
ATOM 1130 O O . ILE A 1 139 ? -3.804 -3.999 -2.650 1.00 97.25 139 ILE A O 1
ATOM 1134 N N . GLN A 1 140 ? -2.637 -2.138 -2.159 1.00 94.75 140 GLN A N 1
ATOM 1135 C CA . GLN A 1 140 ? -3.400 -1.817 -0.959 1.00 94.75 140 GLN A CA 1
ATOM 1136 C C . GLN A 1 140 ? -4.893 -1.656 -1.261 1.00 94.75 140 GLN A C 1
ATOM 1138 O O . GLN A 1 140 ? -5.731 -2.157 -0.514 1.00 94.75 140 GLN A O 1
ATOM 1143 N N . ALA A 1 141 ? -5.250 -1.011 -2.376 1.00 93.38 141 ALA A N 1
ATOM 1144 C CA . ALA A 1 141 ? -6.647 -0.855 -2.775 1.00 93.38 141 ALA A CA 1
ATOM 1145 C C . ALA A 1 141 ? -7.371 -2.201 -2.972 1.00 93.38 141 ALA A C 1
ATOM 1147 O O . ALA A 1 141 ? -8.572 -2.286 -2.710 1.00 93.38 141 ALA A O 1
ATOM 1148 N N . ARG A 1 142 ? -6.659 -3.245 -3.416 1.00 94.94 142 ARG A N 1
ATOM 1149 C CA . ARG A 1 142 ? -7.191 -4.614 -3.504 1.00 94.94 142 ARG A CA 1
ATOM 1150 C C . ARG A 1 142 ? -7.213 -5.290 -2.134 1.00 94.94 142 ARG A C 1
ATOM 1152 O O . ARG A 1 142 ? -8.239 -5.849 -1.755 1.00 94.94 142 ARG A O 1
ATOM 1159 N N . PHE A 1 143 ? -6.121 -5.178 -1.379 1.00 96.25 143 PHE A N 1
ATOM 1160 C CA . PHE A 1 143 ? -5.982 -5.788 -0.057 1.00 96.25 143 PHE A CA 1
ATOM 1161 C C . PHE A 1 143 ? -7.069 -5.327 0.922 1.00 96.25 143 PHE A C 1
ATOM 1163 O O . PHE A 1 143 ? -7.619 -6.144 1.654 1.00 96.25 143 PHE A O 1
ATOM 1170 N N . LEU A 1 144 ? -7.465 -4.052 0.870 1.00 93.19 144 LEU A N 1
ATOM 1171 C CA . LEU A 1 144 ? -8.521 -3.468 1.709 1.00 93.19 144 LEU A CA 1
ATOM 1172 C C . LEU A 1 144 ? -9.911 -4.102 1.547 1.00 93.19 144 LEU A C 1
ATOM 1174 O O . LEU A 1 144 ? -10.790 -3.830 2.357 1.00 93.19 144 LEU A O 1
ATOM 1178 N N . ILE A 1 145 ? -10.137 -4.908 0.506 1.00 92.62 145 ILE A N 1
ATOM 1179 C CA . ILE A 1 145 ? -11.406 -5.623 0.287 1.00 92.62 145 ILE A CA 1
ATOM 1180 C C . ILE A 1 145 ? -11.365 -7.024 0.933 1.00 92.62 145 ILE A C 1
ATOM 1182 O O . ILE A 1 145 ? -12.398 -7.672 1.090 1.00 92.62 145 ILE A O 1
ATOM 1186 N N . THR A 1 146 ? -10.184 -7.501 1.330 1.00 96.44 146 THR A N 1
ATOM 1187 C CA . THR A 1 146 ? -10.009 -8.772 2.048 1.00 96.44 146 THR A CA 1
ATOM 1188 C C . THR A 1 146 ? -10.345 -8.622 3.533 1.00 96.44 146 THR A C 1
ATOM 1190 O O . THR A 1 146 ? -10.325 -7.516 4.068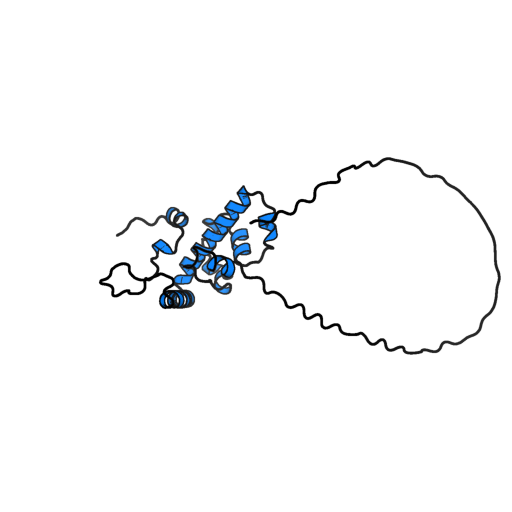 1.00 96.44 146 THR A O 1
ATOM 1193 N N . ASN A 1 147 ? -10.589 -9.736 4.232 1.00 96.88 147 ASN A N 1
ATOM 1194 C CA . ASN A 1 147 ? -10.824 -9.704 5.682 1.00 96.88 147 ASN A CA 1
ATOM 1195 C C . ASN A 1 147 ? -9.619 -9.133 6.451 1.00 96.88 147 ASN A C 1
ATOM 1197 O O . ASN A 1 147 ? -9.804 -8.233 7.261 1.00 96.88 147 ASN A O 1
ATOM 1201 N N . ARG A 1 148 ? -8.390 -9.570 6.129 1.00 97.44 148 ARG A N 1
ATOM 1202 C CA . ARG A 1 148 ? -7.147 -9.072 6.756 1.00 97.44 148 ARG A CA 1
ATOM 1203 C C . ARG A 1 148 ? -6.976 -7.563 6.557 1.00 97.44 148 ARG A C 1
ATOM 1205 O O . ARG A 1 148 ? -6.702 -6.830 7.501 1.00 97.44 148 ARG A O 1
ATOM 1212 N N . GLY A 1 149 ? -7.211 -7.077 5.336 1.00 95.19 149 GLY A N 1
ATOM 1213 C CA . GLY A 1 149 ? -7.144 -5.645 5.044 1.00 95.19 149 GLY A CA 1
ATOM 1214 C C . GLY A 1 149 ? -8.237 -4.828 5.738 1.00 95.19 149 GLY A C 1
ATOM 1215 O O . GLY A 1 149 ? -7.966 -3.714 6.184 1.00 95.19 149 GLY A O 1
ATOM 1216 N N . LEU A 1 150 ? -9.455 -5.366 5.864 1.00 93.50 150 LEU A N 1
ATOM 1217 C CA . LEU A 1 150 ? -10.546 -4.718 6.602 1.00 93.50 150 LEU A CA 1
ATOM 1218 C C . LEU A 1 150 ? -10.271 -4.648 8.107 1.00 93.50 150 LEU A C 1
ATOM 1220 O O . LEU A 1 150 ? -10.582 -3.629 8.721 1.00 93.50 150 LEU A O 1
ATOM 1224 N N . GLU A 1 151 ? -9.677 -5.688 8.689 1.00 96.12 151 GLU A N 1
ATOM 1225 C CA . GLU A 1 151 ? -9.241 -5.703 10.091 1.00 96.12 151 GLU A CA 1
ATOM 1226 C C . GLU A 1 151 ? -8.165 -4.634 10.338 1.00 96.12 151 GLU A C 1
ATOM 1228 O O . GLU A 1 151 ? -8.350 -3.760 11.185 1.00 96.12 151 GLU A O 1
ATOM 1233 N N . ALA A 1 152 ? -7.115 -4.589 9.512 1.00 94.44 152 ALA A N 1
ATOM 1234 C CA . ALA A 1 152 ? -6.074 -3.561 9.613 1.00 94.44 152 ALA A CA 1
ATOM 1235 C C . ALA A 1 152 ? -6.624 -2.130 9.427 1.00 94.44 152 ALA A C 1
ATOM 1237 O O . ALA A 1 152 ? -6.209 -1.181 10.102 1.00 94.44 152 ALA A O 1
ATOM 1238 N N . LEU A 1 153 ? -7.589 -1.954 8.515 1.00 91.94 153 LEU A N 1
ATOM 1239 C CA . LEU A 1 153 ? -8.276 -0.678 8.317 1.00 91.94 153 LEU A CA 1
ATOM 1240 C C . LEU A 1 153 ? -9.111 -0.290 9.544 1.00 91.94 153 LEU A C 1
ATOM 1242 O O . LEU A 1 153 ? -9.126 0.880 9.939 1.00 91.94 153 LEU A O 1
ATOM 1246 N N . HIS A 1 154 ? -9.812 -1.258 10.137 1.00 92.31 154 HIS A N 1
ATOM 1247 C CA . HIS A 1 154 ? -10.589 -1.062 11.353 1.00 92.31 154 HIS A CA 1
ATOM 1248 C C . HIS A 1 154 ? -9.692 -0.601 12.506 1.00 92.31 154 HIS A C 1
ATOM 1250 O O . HIS A 1 154 ? -10.038 0.358 13.196 1.00 92.31 154 HIS A O 1
ATOM 1256 N N . ASP A 1 155 ? -8.511 -1.189 12.671 1.00 94.19 155 ASP A N 1
ATOM 1257 C CA . ASP A 1 155 ? -7.586 -0.797 13.734 1.00 94.19 155 ASP A CA 1
ATOM 1258 C C . ASP A 1 155 ? -7.168 0.674 13.603 1.00 94.19 155 ASP A C 1
ATOM 1260 O O . ASP A 1 155 ? -7.328 1.450 14.551 1.00 94.19 155 ASP A O 1
ATOM 1264 N N . LYS A 1 156 ? -6.791 1.125 12.399 1.00 91.25 156 LYS A N 1
ATOM 1265 C CA . LYS A 1 156 ? -6.513 2.553 12.140 1.00 91.25 156 LYS A CA 1
ATOM 1266 C C . LYS A 1 156 ? -7.732 3.454 12.329 1.00 91.25 156 LYS A C 1
ATOM 1268 O O . LYS A 1 156 ? -7.612 4.576 12.829 1.00 91.25 156 LYS A O 1
ATOM 1273 N N . PHE A 1 157 ? -8.919 2.980 11.956 1.00 90.31 157 PHE A N 1
ATOM 1274 C CA . PHE A 1 157 ? -10.164 3.707 12.195 1.00 90.31 157 PHE A CA 1
ATOM 1275 C C . PHE A 1 157 ? -10.405 3.913 13.693 1.00 90.31 157 PHE A C 1
ATOM 1277 O O . PHE A 1 157 ? -10.727 5.023 14.125 1.00 90.31 157 PHE A O 1
ATOM 1284 N N . THR A 1 158 ? -10.202 2.876 14.507 1.00 92.38 158 THR A N 1
ATOM 1285 C CA . THR A 1 158 ? -10.379 2.980 15.959 1.00 92.38 158 THR A CA 1
ATOM 1286 C C . THR A 1 158 ? -9.317 3.838 16.640 1.00 92.38 158 THR A C 1
ATOM 1288 O O . THR A 1 158 ? -9.635 4.525 17.614 1.00 92.38 158 THR A O 1
ATOM 1291 N N . ALA A 1 159 ? -8.111 3.886 16.074 1.00 91.06 159 ALA A N 1
ATOM 1292 C CA . ALA A 1 159 ? -7.015 4.747 16.505 1.00 91.06 159 ALA A CA 1
ATOM 1293 C C . ALA A 1 159 ? -7.180 6.230 16.109 1.00 91.06 159 ALA A C 1
ATOM 1295 O O . ALA A 1 159 ? -6.282 7.029 16.362 1.00 91.06 159 ALA A O 1
ATOM 1296 N N . PHE A 1 160 ? -8.309 6.623 15.498 1.00 88.44 160 PHE A N 1
ATOM 1297 C CA . PHE A 1 160 ? -8.560 7.982 14.991 1.00 88.44 160 PHE A CA 1
ATOM 1298 C C . PHE A 1 160 ? -7.536 8.464 13.950 1.00 88.44 160 PHE A C 1
ATOM 1300 O O . PHE A 1 160 ? -7.430 9.666 13.703 1.00 88.44 160 PHE A O 1
ATOM 1307 N N . THR A 1 161 ? -6.820 7.552 13.285 1.00 88.00 161 THR A N 1
ATOM 1308 C CA . THR A 1 161 ? -5.790 7.906 12.295 1.00 88.00 161 THR A CA 1
ATOM 1309 C C . THR A 1 161 ? -6.363 8.747 11.153 1.00 88.00 161 THR A C 1
ATOM 1311 O O . THR A 1 161 ? -5.705 9.650 10.651 1.00 88.00 161 THR A O 1
ATOM 1314 N N . TYR A 1 162 ? -7.621 8.511 10.782 1.00 87.06 162 TYR A N 1
ATOM 1315 C CA . TYR A 1 162 ? -8.321 9.225 9.709 1.00 87.06 162 TYR A CA 1
ATOM 1316 C C . TYR A 1 162 ? -9.027 10.510 10.166 1.00 87.06 162 TYR A C 1
ATOM 1318 O O . TYR A 1 162 ? -9.626 11.216 9.358 1.00 87.06 162 TYR A O 1
ATOM 1326 N N . GLY A 1 163 ? -8.946 10.834 11.457 1.00 86.88 163 GLY A N 1
ATOM 1327 C CA . GLY A 1 163 ? -9.576 12.006 12.048 1.00 86.88 163 GLY A CA 1
ATOM 1328 C C . GLY A 1 163 ? -11.053 11.818 12.401 1.00 86.88 163 GLY A C 1
ATOM 1329 O O . GLY A 1 163 ? -11.606 10.716 12.417 1.00 86.88 163 GLY A O 1
ATOM 1330 N N . MET A 1 164 ? -11.690 12.940 12.728 1.00 86.50 164 MET A N 1
ATOM 1331 C CA . MET A 1 164 ? -13.082 13.021 13.180 1.00 86.50 164 MET A CA 1
ATOM 1332 C C . MET A 1 164 ? -13.899 13.846 12.199 1.00 86.50 164 MET A C 1
ATOM 1334 O O . MET A 1 164 ? -13.360 14.732 11.535 1.00 86.50 164 MET A O 1
ATOM 1338 N N . CYS A 1 165 ? -15.189 13.548 12.086 1.00 84.00 165 CYS A N 1
ATOM 1339 C CA . CYS A 1 165 ? -16.095 14.262 11.206 1.00 84.00 165 CYS A CA 1
ATOM 1340 C C . CYS A 1 165 ? -16.014 15.774 11.484 1.00 84.00 165 CYS A C 1
ATOM 1342 O O . CYS A 1 165 ? -16.137 16.180 12.639 1.00 84.00 165 CYS A O 1
ATOM 1344 N N . PRO A 1 166 ? -15.812 16.620 10.455 1.00 84.88 166 PRO A N 1
ATOM 1345 C CA . PRO A 1 166 ? -15.726 18.064 10.647 1.00 84.88 166 PRO A CA 1
ATOM 1346 C C . PRO A 1 166 ? -17.082 18.685 11.003 1.00 84.88 166 PRO A C 1
ATOM 1348 O O . PRO A 1 166 ? -17.131 19.834 11.435 1.00 84.88 166 PRO A O 1
ATOM 1351 N N . ASN A 1 167 ? -18.184 17.956 10.791 1.00 86.06 167 ASN A N 1
ATOM 1352 C CA . ASN A 1 167 ? -19.508 18.421 11.164 1.00 86.06 167 ASN A CA 1
ATOM 1353 C C . ASN A 1 167 ? -19.741 18.207 12.667 1.00 86.06 167 ASN A C 1
ATOM 1355 O O . ASN A 1 167 ? -19.665 17.084 13.164 1.00 86.06 167 ASN A O 1
ATOM 1359 N N . VAL A 1 168 ? -20.064 19.294 13.365 1.00 85.31 168 VAL A N 1
ATOM 1360 C CA . VAL A 1 168 ? -20.324 19.317 14.811 1.00 85.31 168 VAL A CA 1
ATOM 1361 C C . VAL A 1 168 ? -21.531 18.448 15.176 1.00 85.31 168 VAL A C 1
ATOM 1363 O O . VAL A 1 168 ? -21.523 17.799 16.219 1.00 85.31 168 VAL A O 1
ATOM 1366 N N . ASP A 1 169 ? -22.515 18.349 14.279 1.00 87.94 169 ASP A N 1
ATOM 1367 C CA . ASP A 1 169 ? -23.723 17.538 14.480 1.00 87.94 169 ASP A CA 1
ATOM 1368 C C . ASP A 1 169 ? -23.449 16.028 14.430 1.00 87.94 169 ASP A C 1
ATOM 1370 O O . ASP A 1 169 ? -24.299 15.223 14.800 1.00 87.94 169 ASP A O 1
ATOM 1374 N N . CYS A 1 170 ? -22.265 15.621 13.966 1.00 84.31 170 CYS A N 1
ATOM 1375 C CA . CYS A 1 170 ? -21.858 14.220 13.956 1.00 84.31 170 CYS A CA 1
ATOM 1376 C C . CYS A 1 170 ? -21.212 13.780 15.277 1.00 84.31 170 CYS A C 1
ATOM 1378 O O . CYS A 1 170 ? -20.631 12.700 15.308 1.00 84.31 170 CYS A O 1
ATOM 1380 N N . GLU A 1 171 ? -21.260 14.605 16.330 1.00 83.88 171 GLU A N 1
ATOM 1381 C CA . GLU A 1 171 ? -20.737 14.285 17.668 1.00 83.88 171 GLU A CA 1
ATOM 1382 C C . GLU A 1 171 ? -19.281 13.776 17.640 1.00 83.88 171 GLU A C 1
ATOM 1384 O O . GLU A 1 171 ? -18.896 12.867 18.372 1.00 83.88 171 GLU A O 1
ATOM 1389 N N . SER A 1 172 ? -18.454 14.351 16.759 1.00 79.69 172 SER A N 1
ATOM 1390 C CA . SER A 1 172 ? -17.063 13.925 16.539 1.00 79.69 172 SER A CA 1
ATOM 1391 C C . SER A 1 172 ? -16.911 12.455 16.110 1.00 79.69 172 SER A C 1
ATOM 1393 O O . SER A 1 172 ? -15.900 11.815 16.413 1.00 79.69 172 SER A O 1
ATOM 1395 N N . ALA A 1 173 ? -17.887 11.911 15.374 1.00 81.94 173 ALA A N 1
ATOM 1396 C CA . ALA A 1 173 ? -17.816 10.565 14.811 1.00 81.94 173 ALA A CA 1
ATOM 1397 C C . ALA A 1 173 ? -16.502 10.338 14.044 1.00 81.94 173 ALA A C 1
ATOM 1399 O O . ALA A 1 17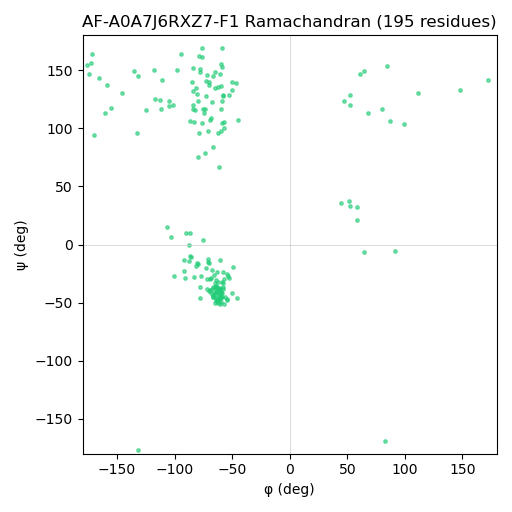3 ? -16.032 11.208 13.307 1.00 81.94 173 ALA A O 1
ATOM 1400 N N . ARG A 1 174 ? -15.915 9.148 14.200 1.00 81.75 174 ARG A N 1
ATOM 1401 C CA . ARG A 1 174 ? -14.683 8.743 13.506 1.00 81.75 174 ARG A CA 1
ATOM 1402 C C . ARG A 1 174 ? -14.880 8.777 11.990 1.00 81.75 174 ARG A C 1
ATOM 1404 O O . ARG A 1 174 ? -15.897 8.298 11.488 1.00 81.75 174 ARG A O 1
ATOM 1411 N N . GLN A 1 175 ? -13.907 9.315 11.255 1.00 79.62 175 GLN A N 1
ATOM 1412 C CA . GLN A 1 175 ? -13.941 9.277 9.794 1.00 79.62 175 GLN A CA 1
ATOM 1413 C C . GLN A 1 175 ? -13.473 7.921 9.283 1.00 79.62 175 GLN A C 1
ATOM 1415 O O . GLN A 1 175 ? -12.407 7.439 9.651 1.00 79.62 175 GLN A O 1
ATOM 1420 N N . ALA A 1 176 ? -14.260 7.324 8.395 1.00 73.75 176 ALA A N 1
ATOM 1421 C CA . ALA A 1 176 ? -13.798 6.215 7.578 1.00 73.75 176 ALA A CA 1
ATOM 1422 C C . ALA A 1 176 ? -13.067 6.756 6.346 1.00 73.75 176 ALA A C 1
ATOM 1424 O O . ALA A 1 176 ? -13.381 7.839 5.842 1.00 73.75 176 ALA A O 1
ATOM 1425 N N . VAL A 1 177 ? -12.117 5.986 5.822 1.00 71.69 177 VAL A N 1
ATOM 1426 C CA . VAL A 1 177 ? -11.447 6.365 4.580 1.00 71.69 177 VAL A CA 1
ATOM 1427 C C . VAL A 1 177 ? -12.389 6.168 3.402 1.00 71.69 177 VAL A C 1
ATOM 1429 O O . VAL A 1 177 ? -12.948 5.092 3.202 1.00 71.69 177 VAL A O 1
ATOM 1432 N N . SER A 1 178 ? -12.551 7.207 2.585 1.00 66.62 178 SER A N 1
ATOM 1433 C CA . SER A 1 178 ? -13.266 7.088 1.317 1.00 66.62 178 SER A CA 1
ATOM 1434 C C . SER A 1 178 ? -12.385 6.432 0.253 1.00 66.62 178 SER A C 1
ATOM 1436 O O . SER A 1 178 ? -11.182 6.681 0.174 1.00 66.62 178 SER A O 1
ATOM 1438 N N . ARG A 1 179 ? -13.006 5.683 -0.666 1.00 56.81 179 ARG A N 1
ATOM 1439 C CA . ARG A 1 179 ? -12.347 5.090 -1.844 1.00 56.81 179 ARG A CA 1
ATOM 1440 C C . ARG A 1 179 ? -11.588 6.121 -2.698 1.00 56.81 179 ARG A C 1
ATOM 1442 O O . ARG A 1 179 ? -10.612 5.767 -3.348 1.00 56.81 179 ARG A O 1
ATOM 1449 N N . ARG A 1 180 ? -12.006 7.398 -2.678 1.00 56.53 180 ARG A N 1
ATOM 1450 C CA . ARG A 1 180 ? -11.318 8.516 -3.361 1.00 56.53 180 ARG A CA 1
ATOM 1451 C C . ARG A 1 180 ? -10.010 8.948 -2.689 1.00 56.53 180 ARG A C 1
ATOM 1453 O O . ARG A 1 180 ? -9.200 9.592 -3.344 1.00 56.53 180 ARG A O 1
ATOM 1460 N N . THR A 1 181 ? -9.814 8.613 -1.417 1.00 57.62 181 THR A N 1
ATOM 1461 C CA . THR A 1 181 ? -8.607 8.940 -0.640 1.00 57.62 181 THR A CA 1
ATOM 1462 C C . THR A 1 181 ? -7.559 7.823 -0.722 1.00 57.62 181 THR A C 1
ATOM 1464 O O . THR A 1 181 ? -6.378 8.084 -0.541 1.00 57.62 181 THR A O 1
ATOM 1467 N N . LEU A 1 182 ? -7.980 6.590 -1.031 1.00 57.84 182 LEU A N 1
ATOM 1468 C CA . LEU A 1 182 ? -7.138 5.383 -0.999 1.00 57.84 182 LEU A CA 1
ATOM 1469 C C . LEU A 1 182 ? -6.367 5.095 -2.293 1.00 57.84 182 LEU A C 1
ATOM 1471 O O . LEU A 1 182 ? -5.473 4.256 -2.290 1.00 57.84 182 LEU A O 1
ATOM 1475 N N . ILE A 1 183 ? -6.715 5.751 -3.402 1.00 58.16 183 ILE A N 1
ATOM 1476 C CA . ILE A 1 183 ? -6.094 5.516 -4.709 1.00 58.16 183 ILE A CA 1
ATOM 1477 C C . ILE A 1 183 ? -5.393 6.809 -5.148 1.00 58.16 183 ILE A C 1
ATOM 1479 O O . ILE A 1 183 ? -6.059 7.848 -5.217 1.00 58.16 183 ILE A O 1
ATOM 1483 N N . PRO A 1 184 ? -4.083 6.780 -5.475 1.00 52.47 184 PRO A N 1
ATOM 1484 C CA . PRO A 1 184 ? -3.381 7.940 -6.013 1.00 52.47 184 PRO A CA 1
ATOM 1485 C C . PRO A 1 184 ? -4.159 8.542 -7.187 1.00 52.47 184 PRO A C 1
ATOM 1487 O O . PRO A 1 184 ? -4.584 7.824 -8.092 1.00 52.47 184 PRO A O 1
ATOM 1490 N N . ARG A 1 185 ? -4.336 9.871 -7.210 1.00 49.12 185 ARG A N 1
ATOM 1491 C CA . ARG A 1 185 ? -5.087 10.557 -8.281 1.00 49.12 185 ARG A CA 1
ATOM 1492 C C . ARG A 1 185 ? -4.587 10.212 -9.688 1.00 49.12 185 ARG A C 1
ATOM 1494 O O . ARG A 1 185 ? -5.389 10.202 -10.611 1.00 49.12 185 ARG A O 1
ATOM 1501 N N . SER A 1 186 ? -3.303 9.891 -9.844 1.00 45.50 186 SER A N 1
ATOM 1502 C CA . SER A 1 186 ? -2.693 9.427 -11.099 1.00 45.50 186 SER A CA 1
ATOM 1503 C C . SER A 1 186 ? -3.220 8.066 -11.579 1.00 45.50 186 SER A C 1
ATOM 1505 O O . SER A 1 186 ? -3.369 7.861 -12.784 1.00 45.50 186 SER A O 1
ATOM 1507 N N . ALA A 1 187 ? -3.565 7.160 -10.661 1.00 45.28 187 ALA A N 1
ATOM 1508 C CA . ALA A 1 187 ? -4.145 5.851 -10.967 1.00 45.28 187 ALA A CA 1
ATOM 1509 C C . ALA A 1 187 ? -5.636 5.938 -11.343 1.00 45.28 187 ALA A C 1
ATOM 1511 O O . ALA A 1 187 ? -6.133 5.127 -12.122 1.00 45.28 187 ALA A O 1
ATOM 1512 N N . LEU A 1 188 ? -6.342 6.962 -10.849 1.00 48.78 188 LEU A N 1
ATOM 1513 C CA . LEU A 1 188 ? -7.745 7.226 -11.198 1.00 48.78 188 LEU A CA 1
ATOM 1514 C C . LEU A 1 188 ? -7.929 7.719 -12.645 1.00 48.78 188 LEU A C 1
ATOM 1516 O O . LEU A 1 188 ? -9.044 7.690 -13.150 1.00 48.78 188 LEU A O 1
ATOM 1520 N N . VAL A 1 189 ? -6.861 8.170 -13.315 1.00 46.38 189 VAL A N 1
ATOM 1521 C CA . VAL A 1 189 ? -6.920 8.629 -14.717 1.00 46.38 189 VAL A CA 1
ATOM 1522 C C . VAL A 1 189 ? -6.834 7.458 -15.707 1.00 46.38 189 VAL A C 1
ATOM 1524 O O . VAL A 1 189 ? -7.389 7.545 -16.797 1.00 46.38 189 VAL A O 1
ATOM 1527 N N . HIS A 1 190 ? -6.181 6.353 -15.328 1.00 44.09 190 HIS A N 1
ATOM 1528 C CA . HIS A 1 190 ? -6.018 5.169 -16.187 1.00 44.09 190 HIS A CA 1
ATOM 1529 C C . HIS A 1 190 ? -7.140 4.140 -16.011 1.00 44.09 190 HIS A C 1
ATOM 1531 O O . HIS A 1 190 ? -7.503 3.450 -16.961 1.00 44.09 190 HIS A O 1
ATOM 1537 N N . ALA A 1 191 ? -7.742 4.066 -14.823 1.00 43.91 191 ALA A N 1
ATOM 1538 C CA . ALA A 1 191 ? -8.991 3.347 -14.637 1.00 43.91 191 ALA A CA 1
ATOM 1539 C C . ALA A 1 191 ? -10.124 4.238 -15.155 1.00 43.91 191 ALA A C 1
ATOM 1541 O O . ALA A 1 191 ? -10.580 5.123 -14.440 1.00 43.91 191 ALA A O 1
ATOM 1542 N N . GLY A 1 192 ? -10.550 4.046 -16.405 1.00 37.59 192 GLY A N 1
ATOM 1543 C CA . GLY A 1 192 ? -11.671 4.758 -17.024 1.00 37.59 192 GLY A CA 1
ATOM 1544 C C . GLY A 1 192 ? -13.008 4.514 -16.316 1.00 37.59 192 GLY A C 1
ATOM 1545 O O . GLY A 1 192 ? -13.911 3.900 -16.876 1.00 37.59 192 GLY A O 1
ATOM 1546 N N . THR A 1 193 ? -13.158 4.985 -15.080 1.00 38.34 193 THR A N 1
ATOM 1547 C CA . THR A 1 193 ? -14.425 4.975 -14.362 1.00 38.34 193 THR A CA 1
ATOM 1548 C C . THR A 1 193 ? -15.238 6.183 -14.811 1.00 38.34 193 THR A C 1
ATOM 1550 O O . THR A 1 193 ? -14.815 7.319 -14.566 1.00 38.34 193 THR A O 1
ATOM 1553 N N . PRO A 1 194 ? -16.393 5.980 -15.466 1.00 40.22 194 PRO A N 1
ATOM 1554 C CA . PRO A 1 194 ? -17.297 7.071 -15.764 1.00 40.22 194 PRO A CA 1
ATOM 1555 C C . PRO A 1 194 ? -17.781 7.671 -14.445 1.00 40.22 194 PRO A C 1
ATOM 1557 O O . PRO A 1 194 ? -18.117 6.954 -13.502 1.00 40.22 194 PRO A O 1
ATOM 1560 N N . TYR A 1 195 ? -17.792 9.001 -14.400 1.00 36.06 195 TYR A N 1
ATOM 1561 C CA . TYR A 1 195 ? -18.540 9.784 -13.426 1.00 36.06 195 TYR A CA 1
ATOM 1562 C C . TYR A 1 195 ? -19.952 9.199 -13.289 1.00 36.06 195 TYR A C 1
ATOM 1564 O O . TYR A 1 195 ? -20.776 9.378 -14.180 1.00 36.06 195 TYR A O 1
ATOM 1572 N N . TRP A 1 196 ? -20.238 8.537 -12.174 1.00 32.44 196 TRP A N 1
ATOM 1573 C CA . TRP A 1 196 ? -21.601 8.332 -11.708 1.00 32.44 196 TRP A CA 1
ATOM 1574 C C . TRP A 1 196 ? -21.676 8.694 -10.226 1.00 32.44 196 TRP A C 1
ATOM 1576 O O . TRP A 1 196 ? -20.686 8.586 -9.498 1.00 32.44 196 TRP A O 1
ATOM 1586 N N . MET A 1 197 ? -22.843 9.255 -9.910 1.00 31.33 197 MET A N 1
ATOM 1587 C CA . MET A 1 197 ? -23.251 10.061 -8.756 1.00 31.33 197 MET A CA 1
ATOM 1588 C C . MET A 1 197 ? -22.926 9.472 -7.388 1.00 31.33 197 MET A C 1
ATOM 1590 O O . MET A 1 197 ? -23.017 8.237 -7.230 1.00 31.33 197 MET A O 1
#

Foldseek 3Di:
DDDDDDDDDDDDDDDDDDDDDDDDDDDDDDDDDDDDDDDDDDDDDDDDDDPDPPPPPPPPDDAPLRVQCPDPPNVQFFRDDVVCLVPCVLVPPVVVVFPPVVLLSCNNGVVDDPVVLVPDPPVVSVSSVVSNVQSSLVSLLSRCVDPVNVVRQVVCQVVLSVFFDPDVVSVRHGDRDDPVNSHPPVVVVVPPDDDDD

InterPro domains:
  IPR000704 Casein kinase II, regulatory subunit [PF01214] (63-173)
  IPR000704 Casein kinase II, regulatory subunit [PR00472] (63-79)
  IPR000704 Casein kinase II, regulatory subunit [PR00472] (80-94)
  IPR000704 Casein kinase II, regulatory subunit [PR00472] (136-157)
  IPR000704 Casein kinase II, regulatory subunit [PR00472] (161-182)
  IPR000704 Casein kinase II, regulatory subunit [PTHR11740] (46-174)
  IPR000704 Casein kinase II, regulatory subunit [SM01085] (63-195)
  IPR016149 Casein kinase II, regulatory subunit, N-terminal [G3DSA:1.10.1820.10] (55-163)
  IPR035991 Casein kinase II subunit beta-like [SSF57798] (62-173)

Secondary structure (DSSP, 8-state):
------------------------------------------------------------PPPHHHHHHHSTT-TT-----HHHHH-TTTTTTSTTTSTTHHHHHHHHTT-S-THHHHTS-HHHHHHHHHHHHHHHHHHHHHHTTSHHHHHHHHHHHHT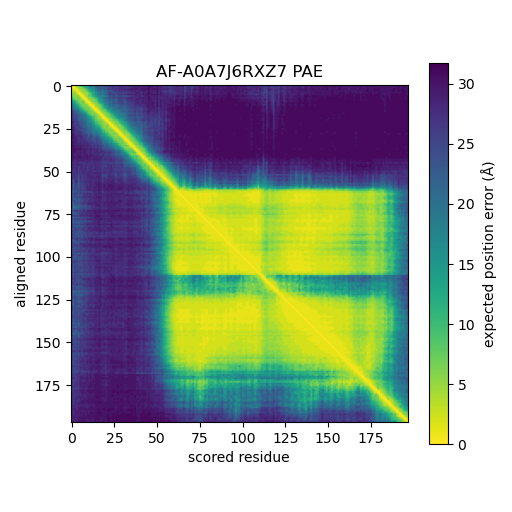TTT-B-S-GGGTTPBPPPPTTTSS-TTHHHHS------

pLDDT: mean 73.03, std 22.7, range [31.33, 98.12]